Protein AF-A0A1I1C8H0-F1 (afdb_monomer)

Radius of gyration: 26.28 Å; Cα contacts (8 Å, |Δi|>4): 288; chains: 1; bounding box: 54×58×83 Å

Foldseek 3Di:
DDDDDDDDDDDDDDDDDDDDDDDDDDDDDDDDDDDDDDPPPPPPPVDPCDPVNVVVVVPPPQPFQDPDPVLPDPADLLDQVSLVVSLVQQQQWGFCVLQQHFRQVNCVQADPLAPCPPPHHRDPDHQPHGIWGKDWPDKAWPDADPVRFKTKIKTWIFTASDPPGDTDDIAIKIWMWGQDPVRGIHTNDIGSDDDPPD

Solvent-accessible surface area (backbone atoms only — not comparable to full-atom values): 12417 Å² total; per-residue (Å²): 135,89,82,92,80,90,84,80,89,83,89,82,89,84,87,82,89,85,89,80,88,84,89,82,82,90,78,90,78,90,77,91,75,91,74,90,74,81,84,74,77,75,72,78,71,81,67,76,79,44,70,68,56,51,50,61,68,58,52,72,78,75,53,57,34,54,73,54,81,92,69,69,68,89,65,53,39,74,38,56,68,50,38,54,53,52,34,52,40,38,66,62,40,36,32,36,84,28,60,84,34,49,33,39,43,32,50,90,39,42,25,87,85,11,84,45,46,94,70,27,44,76,37,86,73,51,39,94,56,64,32,32,44,56,46,80,76,46,77,44,83,76,44,66,44,95,85,70,45,35,41,30,30,42,39,32,31,25,41,11,63,41,98,86,46,72,69,41,76,78,44,61,36,33,41,32,31,36,54,42,96,91,53,35,38,20,35,52,47,74,37,79,62,90,57,98,87,116

Organism: NCBI:txid490629

Structure (mmCIF, N/CA/C/O backbone):
data_AF-A0A1I1C8H0-F1
#
_entry.id   AF-A0A1I1C8H0-F1
#
loop_
_atom_site.group_PDB
_atom_site.id
_atom_site.type_symbol
_atom_site.label_atom_id
_atom_site.label_alt_id
_atom_site.label_comp_id
_atom_site.label_asym_id
_atom_site.label_entity_id
_atom_site.label_seq_id
_atom_site.pdbx_PDB_ins_code
_atom_site.Cartn_x
_atom_site.Cartn_y
_atom_site.Cartn_z
_atom_site.occupancy
_atom_site.B_iso_or_equiv
_atom_site.auth_seq_id
_atom_site.auth_comp_id
_atom_site.auth_asym_id
_atom_site.auth_atom_id
_atom_site.pdbx_PDB_model_num
ATOM 1 N N . MET A 1 1 ? -29.516 29.026 20.470 1.00 45.06 1 MET A N 1
ATOM 2 C CA . MET A 1 1 ? -30.352 29.394 19.301 1.00 45.06 1 MET A CA 1
ATOM 3 C C . MET A 1 1 ? -29.421 29.748 18.153 1.00 45.06 1 MET A C 1
ATOM 5 O O . MET A 1 1 ? -28.354 30.263 18.456 1.00 45.06 1 MET A O 1
ATOM 9 N N . TRP A 1 2 ? -29.868 29.536 16.907 1.00 37.88 2 TRP A N 1
ATOM 10 C CA . TRP A 1 2 ? -29.146 29.675 15.622 1.00 37.88 2 TRP A CA 1
ATOM 11 C C . TRP A 1 2 ? -28.256 28.460 15.297 1.00 37.88 2 TRP A C 1
ATOM 13 O O . TRP A 1 2 ? -27.344 28.156 16.045 1.00 37.88 2 TRP A O 1
ATOM 23 N N . GLY A 1 3 ? -28.450 27.684 14.232 1.00 36.91 3 GLY A N 1
ATOM 24 C CA . GLY A 1 3 ? -29.444 27.691 13.161 1.00 36.91 3 GLY A CA 1
ATOM 25 C C . GLY A 1 3 ? -29.069 26.577 12.176 1.00 36.91 3 GLY A C 1
ATOM 26 O O . GLY A 1 3 ? -27.965 26.574 11.642 1.00 36.91 3 GLY A O 1
ATOM 27 N N . ALA A 1 4 ? -29.964 25.609 11.980 1.00 43.75 4 ALA A N 1
ATOM 28 C CA . ALA A 1 4 ? -29.805 24.536 11.007 1.00 43.75 4 ALA A CA 1
ATOM 29 C C . ALA A 1 4 ? -30.011 25.058 9.579 1.00 43.75 4 ALA A C 1
ATOM 31 O O . ALA A 1 4 ? -30.955 25.810 9.335 1.00 43.75 4 ALA A O 1
ATOM 32 N N . ARG A 1 5 ? -29.195 24.583 8.632 1.00 43.91 5 ARG A N 1
ATOM 33 C CA . ARG A 1 5 ? -29.535 24.531 7.203 1.00 43.91 5 ARG A CA 1
ATOM 34 C C . ARG A 1 5 ? -28.902 23.292 6.551 1.00 43.91 5 ARG A C 1
ATOM 36 O O . ARG A 1 5 ? -27.686 23.272 6.389 1.00 43.91 5 ARG A O 1
ATOM 43 N N . PRO A 1 6 ? -29.694 22.280 6.162 1.00 43.72 6 PRO A N 1
ATOM 44 C CA . PRO A 1 6 ? -29.285 21.269 5.195 1.00 43.72 6 PRO A CA 1
ATOM 45 C C . PRO A 1 6 ? -29.542 21.795 3.773 1.00 43.72 6 PRO A C 1
ATOM 47 O O . PRO A 1 6 ? -30.578 22.411 3.517 1.00 43.72 6 PRO A O 1
ATOM 50 N N . ILE A 1 7 ? -28.613 21.560 2.846 1.00 43.16 7 ILE A N 1
ATOM 51 C CA . ILE A 1 7 ? -28.824 21.802 1.412 1.00 43.16 7 ILE A CA 1
ATOM 52 C C . ILE A 1 7 ? -28.701 20.465 0.694 1.00 43.16 7 ILE A C 1
ATOM 54 O O . ILE A 1 7 ? -27.759 19.707 0.911 1.00 43.16 7 ILE A O 1
ATOM 58 N N . GLY A 1 8 ? -29.738 20.185 -0.090 1.00 34.50 8 GLY A N 1
ATOM 59 C CA . GLY A 1 8 ? -29.997 18.929 -0.767 1.00 34.50 8 GLY A CA 1
ATOM 60 C C . GLY A 1 8 ? -29.102 18.651 -1.973 1.00 34.50 8 GLY A C 1
ATOM 61 O O . GLY A 1 8 ? -28.622 19.555 -2.647 1.00 34.50 8 GLY A O 1
ATOM 62 N N . THR A 1 9 ? -28.944 17.351 -2.201 1.00 42.50 9 THR A N 1
ATOM 63 C CA . THR A 1 9 ? -29.116 16.614 -3.462 1.00 42.50 9 THR A CA 1
ATOM 64 C C . THR A 1 9 ? -28.645 17.244 -4.778 1.00 42.50 9 THR A C 1
ATOM 66 O O . THR A 1 9 ? -29.252 18.188 -5.273 1.00 42.50 9 THR A O 1
ATOM 69 N N . ALA A 1 10 ? -27.736 16.548 -5.469 1.00 38.09 10 ALA A N 1
ATOM 70 C CA . ALA A 1 10 ? -27.837 16.352 -6.917 1.00 38.09 10 ALA A CA 1
ATOM 71 C C . ALA A 1 10 ? -27.141 15.046 -7.337 1.00 38.09 10 ALA A C 1
ATOM 73 O O . ALA A 1 10 ? -25.927 14.893 -7.228 1.00 38.09 10 ALA A O 1
ATOM 74 N N . VAL A 1 11 ? -27.953 14.099 -7.806 1.00 43.84 11 VAL A N 1
ATOM 75 C CA . VAL A 1 11 ? -27.556 12.908 -8.562 1.00 43.84 11 VAL A CA 1
ATOM 76 C C . VAL A 1 11 ? -27.263 13.338 -9.999 1.00 43.84 11 VAL A C 1
ATOM 78 O O . VAL A 1 11 ? -28.060 14.067 -10.584 1.00 43.84 11 VAL A O 1
ATOM 81 N N . ALA A 1 12 ? -26.180 12.838 -10.593 1.00 40.94 12 ALA A N 1
ATOM 82 C CA . ALA A 1 12 ? -26.001 12.841 -12.043 1.00 40.94 12 ALA A CA 1
ATOM 83 C C . ALA A 1 12 ? -25.352 11.523 -12.495 1.00 40.94 12 ALA A C 1
ATOM 85 O O . ALA A 1 12 ? -24.141 11.330 -12.416 1.00 40.94 12 ALA A O 1
ATOM 86 N N . LEU A 1 13 ? -26.213 10.608 -12.944 1.00 44.59 13 LEU A N 1
ATOM 87 C CA . LEU A 1 13 ? -25.898 9.468 -13.800 1.00 44.59 13 LEU A CA 1
ATOM 88 C C . LEU A 1 13 ? -25.591 9.988 -15.206 1.00 44.59 13 LEU A C 1
ATOM 90 O O . LEU A 1 13 ? -26.468 10.604 -15.804 1.00 44.59 13 LEU A O 1
ATOM 94 N N . LEU A 1 14 ? -24.421 9.679 -15.766 1.00 41.62 14 LEU A N 1
ATOM 95 C CA . LEU A 1 14 ? -24.216 9.718 -17.216 1.00 41.62 14 LEU A CA 1
ATOM 96 C C . LEU A 1 14 ? -23.321 8.558 -17.660 1.00 41.62 14 LEU A C 1
ATOM 98 O O . LEU A 1 14 ? -22.119 8.520 -17.414 1.00 41.62 14 LEU A O 1
ATOM 102 N N . SER A 1 15 ? -23.963 7.609 -18.331 1.00 46.47 15 SER A N 1
ATOM 103 C CA . SER A 1 15 ? -23.389 6.503 -19.087 1.00 46.47 15 SER A CA 1
ATOM 104 C C . SER A 1 15 ? -23.583 6.772 -20.577 1.00 46.47 15 SER A C 1
ATOM 106 O O . SER A 1 15 ? -24.726 6.880 -21.007 1.00 46.47 15 SER A O 1
ATOM 108 N N . VAL A 1 16 ? -22.495 6.836 -21.351 1.00 41.56 16 VAL A N 1
ATOM 109 C CA . VAL A 1 16 ? -22.433 6.766 -22.829 1.00 41.56 16 VAL A CA 1
ATOM 110 C C . VAL A 1 16 ? -20.998 6.280 -23.129 1.00 41.56 16 VAL A C 1
ATOM 112 O O . VAL A 1 16 ? -20.059 6.871 -22.614 1.00 41.56 16 VAL A O 1
ATOM 115 N N . GLY A 1 17 ? -20.692 5.153 -23.777 1.00 32.75 17 GLY A N 1
ATOM 116 C CA . GLY A 1 17 ? -21.281 4.560 -24.975 1.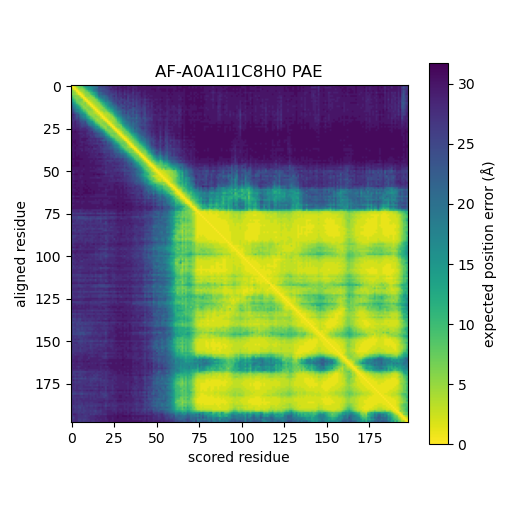00 32.75 17 GLY A CA 1
ATOM 117 C C . GLY A 1 17 ? -20.440 4.980 -26.190 1.00 32.75 17 GLY A C 1
ATOM 118 O O . GLY A 1 17 ? -20.543 6.121 -26.615 1.00 32.75 17 GLY A O 1
ATOM 119 N N . GLY A 1 18 ? -19.600 4.100 -26.750 1.00 31.83 18 GLY A N 1
ATOM 120 C CA . GLY A 1 18 ? -18.879 4.428 -27.989 1.00 31.83 18 GLY A CA 1
ATOM 121 C C . GLY A 1 18 ? -17.716 3.505 -28.341 1.00 31.83 18 GLY A C 1
ATOM 122 O O . GLY A 1 18 ? -16.564 3.825 -28.079 1.00 31.83 18 GLY A O 1
ATOM 123 N N . VAL A 1 19 ? -18.029 2.370 -28.968 1.00 44.09 19 VAL A N 1
ATOM 124 C CA . VAL A 1 19 ? -17.085 1.578 -29.769 1.00 44.09 19 VAL A CA 1
ATOM 125 C C . VAL A 1 19 ? -16.990 2.233 -31.146 1.00 44.09 19 VAL A C 1
ATOM 127 O O . VAL A 1 19 ? -18.021 2.454 -31.776 1.00 44.09 19 VAL A O 1
ATOM 130 N N . VAL A 1 20 ? -15.776 2.494 -31.633 1.00 41.66 20 VAL A N 1
ATOM 131 C CA . VAL A 1 20 ? -15.529 2.812 -33.046 1.00 41.66 20 VAL A CA 1
ATOM 132 C C . VAL A 1 20 ? -14.464 1.855 -33.569 1.00 41.66 20 VAL A C 1
ATOM 134 O O . VAL A 1 20 ? -13.298 1.926 -33.191 1.00 41.66 20 VAL A O 1
ATOM 137 N N . TRP A 1 21 ? -14.904 0.937 -34.426 1.00 38.78 21 TRP A N 1
ATOM 138 C CA . TRP A 1 21 ? -14.067 0.233 -35.390 1.00 38.78 21 TRP A CA 1
ATOM 139 C C . TRP A 1 21 ? -13.939 1.120 -36.628 1.00 38.78 21 TRP A C 1
ATOM 141 O O . TRP A 1 21 ? -14.957 1.596 -37.129 1.00 38.78 21 TRP A O 1
ATOM 151 N N . LEU A 1 22 ? -12.724 1.296 -37.149 1.00 40.56 22 LEU A N 1
ATOM 152 C CA . LEU A 1 22 ? -12.524 1.821 -38.497 1.00 40.56 22 LEU A CA 1
ATOM 153 C C . LEU A 1 22 ? -11.552 0.917 -39.263 1.00 40.56 22 LEU A C 1
ATOM 155 O O . LEU A 1 22 ? -10.361 0.856 -38.966 1.00 40.56 22 LEU A O 1
ATOM 159 N N . LEU A 1 23 ? -12.118 0.202 -40.234 1.00 45.53 23 LEU A N 1
ATOM 160 C CA . LEU A 1 23 ? -11.444 -0.379 -41.389 1.00 45.53 23 LEU A CA 1
ATOM 161 C C . LEU A 1 23 ? -11.530 0.637 -42.536 1.00 45.53 23 LEU A C 1
ATOM 163 O O . LEU A 1 23 ? -12.614 1.142 -42.818 1.00 45.53 23 LEU A O 1
ATOM 167 N N . ALA A 1 24 ? -10.413 0.873 -43.217 1.00 39.28 24 ALA A N 1
ATOM 168 C CA . ALA A 1 24 ? -10.335 1.475 -44.549 1.00 39.28 24 ALA A CA 1
ATOM 169 C C . ALA A 1 24 ? -9.072 0.876 -45.201 1.00 39.28 24 ALA A C 1
ATOM 171 O O . ALA A 1 24 ? -7.979 1.048 -44.672 1.00 39.28 24 ALA A O 1
ATOM 172 N N . SER A 1 25 ? -9.205 -0.163 -46.029 1.00 38.31 25 SER A N 1
ATOM 173 C CA . SER A 1 25 ? -9.532 -0.185 -47.468 1.00 38.31 25 SER A CA 1
ATOM 174 C C . SER A 1 25 ? -8.298 0.016 -48.354 1.00 38.31 25 SER A C 1
ATOM 176 O O . SER A 1 25 ? -7.671 1.068 -48.340 1.00 38.31 25 SER A O 1
ATOM 178 N N . ASN A 1 26 ? -7.994 -1.056 -49.095 1.00 41.72 26 ASN A N 1
ATOM 179 C CA . ASN A 1 26 ? -7.004 -1.168 -50.160 1.00 41.72 26 ASN A CA 1
ATOM 180 C C . ASN A 1 26 ? -7.144 -0.048 -51.196 1.00 41.72 26 ASN A C 1
ATOM 182 O O . ASN A 1 26 ? -8.243 0.174 -51.703 1.00 41.72 26 ASN A O 1
ATOM 186 N N . GLU A 1 27 ? -6.010 0.509 -51.612 1.00 42.84 27 GLU A N 1
ATOM 187 C CA . GLU A 1 27 ? -5.846 1.058 -52.954 1.00 42.84 27 GLU A CA 1
ATOM 188 C C . GLU A 1 27 ? -4.750 0.271 -53.674 1.00 42.84 27 GLU A C 1
ATOM 190 O O . GLU A 1 27 ? -3.610 0.167 -53.215 1.00 42.84 27 GLU A O 1
ATOM 195 N N . ASP A 1 28 ? -5.166 -0.329 -54.788 1.00 37.16 28 ASP A N 1
ATOM 196 C CA . ASP A 1 28 ? -4.330 -0.931 -55.813 1.00 37.16 28 ASP A CA 1
ATOM 197 C C . ASP A 1 28 ? -3.373 0.112 -56.394 1.00 37.16 28 ASP A C 1
ATOM 199 O O . ASP A 1 28 ? -3.763 1.221 -56.760 1.00 37.16 28 ASP A O 1
ATOM 2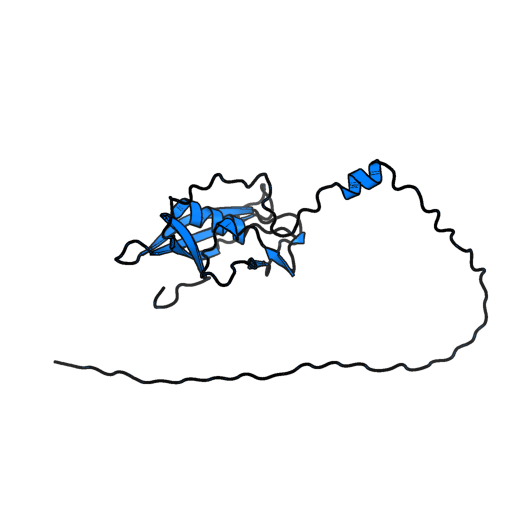03 N N . SER A 1 29 ? -2.115 -0.273 -56.576 1.00 36.41 29 SER A N 1
ATOM 204 C CA . SER A 1 29 ? -1.238 0.359 -57.557 1.00 36.41 29 SER A CA 1
ATOM 205 C C . SER A 1 29 ? -0.364 -0.720 -58.174 1.00 36.41 29 SER A C 1
ATOM 207 O O . SER A 1 29 ? 0.543 -1.267 -57.549 1.00 36.41 29 SER A O 1
ATOM 209 N N . ASN A 1 30 ? -0.727 -1.055 -59.410 1.00 39.78 30 ASN A N 1
ATOM 210 C CA . ASN A 1 30 ? 0.016 -1.911 -60.313 1.00 39.78 30 ASN A CA 1
ATOM 211 C C . ASN A 1 30 ? 1.375 -1.281 -60.619 1.00 39.78 30 ASN A C 1
ATOM 213 O O . ASN A 1 30 ? 1.419 -0.186 -61.171 1.00 39.78 30 ASN A O 1
ATOM 217 N N . ASP A 1 31 ? 2.453 -2.025 -60.388 1.00 34.56 31 ASP A N 1
ATOM 218 C CA . ASP A 1 31 ? 3.592 -1.976 -61.300 1.00 34.56 31 ASP A CA 1
ATOM 219 C C . ASP A 1 31 ? 4.249 -3.358 -61.376 1.00 34.56 31 ASP A C 1
ATOM 221 O O . ASP A 1 31 ? 5.043 -3.784 -60.534 1.00 34.56 31 AS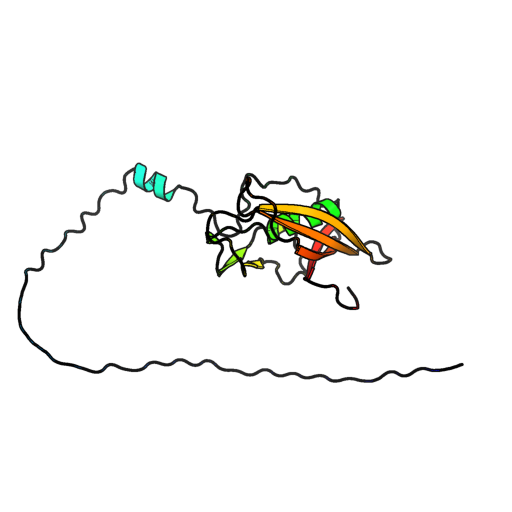P A O 1
ATOM 225 N N . ALA A 1 32 ? 3.825 -4.114 -62.387 1.00 37.44 32 ALA A N 1
ATOM 226 C CA . ALA A 1 32 ? 4.352 -5.424 -62.715 1.00 37.44 32 ALA A CA 1
ATOM 227 C C . ALA A 1 32 ? 5.654 -5.257 -63.508 1.00 37.44 32 ALA A C 1
ATOM 229 O O . ALA A 1 32 ? 5.661 -5.341 -64.733 1.00 37.44 32 ALA A O 1
ATOM 230 N N . THR A 1 33 ? 6.773 -5.073 -62.807 1.00 39.25 33 THR A N 1
ATOM 231 C CA . THR A 1 33 ? 8.093 -5.347 -63.385 1.00 39.25 33 THR A CA 1
ATOM 232 C C . THR A 1 33 ? 8.601 -6.668 -62.832 1.00 39.25 33 THR A C 1
ATOM 234 O O . THR A 1 33 ? 9.031 -6.784 -61.686 1.00 39.25 33 THR A O 1
ATOM 237 N N . SER A 1 34 ? 8.507 -7.692 -63.677 1.00 40.03 34 SER A N 1
ATOM 238 C CA . SER A 1 34 ? 9.069 -9.015 -63.437 1.00 40.03 34 SER A CA 1
ATOM 239 C C . SER A 1 34 ? 10.580 -8.911 -63.266 1.00 40.03 34 SER A C 1
ATOM 241 O O . SER A 1 34 ? 11.313 -8.568 -64.190 1.00 40.03 34 SER A O 1
ATOM 243 N N . SER A 1 35 ? 11.059 -9.238 -62.077 1.00 32.56 35 SER A N 1
ATOM 244 C CA . SER A 1 35 ? 12.452 -9.575 -61.820 1.00 32.56 35 SER A CA 1
ATOM 245 C C . SER A 1 35 ? 12.433 -10.659 -60.759 1.00 32.56 35 SER A C 1
ATOM 247 O O . SER A 1 35 ? 12.169 -10.398 -59.591 1.00 32.56 35 SER A O 1
ATOM 249 N N . SER A 1 36 ? 12.624 -11.903 -61.194 1.00 42.12 36 SER A N 1
ATOM 250 C CA . SER A 1 36 ? 12.874 -13.018 -60.286 1.00 42.12 36 SER A CA 1
ATOM 251 C C . SER A 1 36 ? 14.277 -12.867 -59.704 1.00 42.12 36 SER A C 1
ATOM 253 O O . SER A 1 36 ? 15.242 -12.845 -60.468 1.00 42.12 36 SER A O 1
ATOM 255 N N . PRO A 1 37 ? 14.417 -12.868 -58.374 1.00 37.16 37 PRO A N 1
ATOM 256 C CA . PRO A 1 37 ? 15.524 -13.571 -57.764 1.00 37.16 37 PRO A CA 1
ATOM 257 C C . PRO A 1 37 ? 14.980 -14.785 -57.013 1.00 37.16 37 PRO A C 1
ATOM 259 O O . PRO A 1 37 ? 14.090 -14.692 -56.171 1.00 37.16 37 PRO A O 1
ATOM 262 N N . SER A 1 38 ? 15.531 -15.932 -57.393 1.00 32.31 38 SER A N 1
ATOM 263 C CA . SER A 1 38 ? 15.518 -17.221 -56.717 1.00 32.31 38 SER A CA 1
ATOM 264 C C . SER A 1 38 ? 15.032 -17.175 -55.269 1.00 32.31 38 SER A C 1
ATOM 266 O O . SER A 1 38 ? 15.705 -16.638 -54.389 1.00 32.31 38 SER A O 1
ATOM 268 N N . SER A 1 39 ? 13.896 -17.824 -55.005 1.00 35.22 39 SER A N 1
ATOM 269 C CA . SER A 1 39 ? 13.552 -18.275 -53.662 1.00 35.22 39 SER A CA 1
ATOM 270 C C . SER A 1 39 ? 14.594 -19.300 -53.222 1.00 35.22 39 SER A C 1
ATOM 272 O O . SER A 1 39 ? 14.434 -20.505 -53.405 1.00 35.22 39 SER A O 1
ATOM 274 N N . SER A 1 40 ? 15.686 -18.820 -52.636 1.00 36.12 40 SER A N 1
ATOM 275 C CA . SER A 1 40 ? 16.452 -19.613 -51.690 1.00 36.12 40 SER A CA 1
ATOM 276 C C . SER A 1 40 ? 15.496 -19.911 -50.546 1.00 36.12 40 SER A C 1
ATOM 278 O O . SER A 1 40 ? 15.256 -19.062 -49.692 1.00 36.12 40 SER A O 1
ATOM 280 N N . ALA A 1 41 ? 14.886 -21.094 -50.578 1.00 39.44 41 ALA A N 1
ATOM 281 C CA . ALA A 1 41 ? 14.206 -21.653 -49.431 1.00 39.44 41 ALA A CA 1
ATOM 282 C C . ALA A 1 41 ? 15.232 -21.698 -48.296 1.00 39.44 41 ALA A C 1
ATOM 284 O O . ALA A 1 41 ? 16.090 -22.581 -48.253 1.00 39.44 41 ALA A O 1
ATOM 285 N N . THR A 1 42 ? 15.192 -20.714 -47.400 1.00 37.50 42 THR A N 1
ATOM 286 C CA . THR A 1 42 ? 15.881 -20.798 -46.122 1.00 37.50 42 THR A CA 1
ATOM 287 C C . THR A 1 42 ? 15.201 -21.939 -45.390 1.00 37.50 42 THR A C 1
ATOM 289 O O . THR A 1 42 ? 14.137 -21.784 -44.797 1.00 37.50 42 THR A O 1
ATOM 292 N N . GLN A 1 43 ? 15.794 -23.125 -45.514 1.00 37.84 43 GLN A N 1
ATOM 293 C CA . GLN A 1 43 ? 15.562 -24.246 -44.628 1.00 37.84 43 GLN A CA 1
ATOM 294 C C . GLN A 1 43 ? 15.557 -23.679 -43.209 1.00 37.84 43 GLN A C 1
ATOM 296 O O . GLN A 1 43 ? 16.596 -23.283 -42.678 1.00 37.84 43 GLN A O 1
ATOM 301 N N . SER A 1 44 ? 14.377 -23.630 -42.590 1.00 40.56 44 SER A N 1
ATOM 302 C CA . SER A 1 44 ? 14.274 -23.655 -41.141 1.00 40.56 44 SER A CA 1
ATOM 303 C C . SER A 1 44 ? 14.880 -24.978 -40.700 1.00 40.56 44 SER A C 1
ATOM 305 O O . SER A 1 44 ? 14.189 -25.969 -40.483 1.00 40.56 44 SER A O 1
ATOM 307 N N . THR A 1 45 ? 16.205 -25.014 -40.596 1.00 45.59 45 THR A N 1
ATOM 308 C CA . THR A 1 45 ? 16.893 -25.960 -39.736 1.00 45.59 45 THR A CA 1
ATOM 309 C C . THR A 1 45 ? 16.324 -25.698 -38.354 1.00 45.59 45 THR A C 1
ATOM 311 O O . THR A 1 45 ? 16.663 -24.702 -37.712 1.00 45.59 45 THR A O 1
ATOM 314 N N . ILE A 1 46 ? 15.394 -26.552 -37.928 1.00 52.78 46 ILE A N 1
ATOM 315 C CA . ILE A 1 46 ? 14.955 -26.656 -36.542 1.00 52.78 46 ILE A CA 1
ATOM 316 C C . ILE A 1 46 ? 16.210 -27.062 -35.775 1.00 52.78 46 ILE A C 1
ATOM 318 O O . ILE A 1 46 ? 16.538 -28.238 -35.634 1.00 52.78 46 ILE A O 1
ATOM 322 N N . ARG A 1 47 ? 16.999 -26.062 -35.379 1.00 57.22 47 ARG A N 1
ATOM 323 C CA . ARG A 1 47 ? 18.175 -26.255 -34.549 1.00 57.22 47 ARG A CA 1
ATOM 324 C C . ARG A 1 47 ? 17.635 -26.753 -33.211 1.00 57.22 47 ARG A C 1
ATOM 326 O O . ARG A 1 47 ? 16.766 -26.081 -32.648 1.00 57.22 47 ARG A O 1
ATOM 333 N N . PRO A 1 48 ? 18.089 -27.908 -32.699 1.00 56.50 48 PRO A N 1
ATOM 334 C CA . PRO A 1 48 ? 17.711 -28.337 -31.365 1.00 56.50 48 PRO A CA 1
ATOM 335 C C . PRO A 1 48 ? 18.020 -27.186 -30.410 1.00 56.50 48 PRO A C 1
ATOM 337 O O . PRO A 1 48 ? 19.146 -26.683 -30.402 1.00 56.50 48 PRO A O 1
ATOM 340 N N . ILE A 1 49 ? 17.014 -26.726 -29.664 1.00 63.03 49 ILE A N 1
ATOM 341 C CA . ILE A 1 49 ? 17.193 -25.722 -28.614 1.00 63.03 49 ILE A CA 1
ATOM 342 C C . ILE A 1 49 ? 18.161 -26.354 -27.612 1.00 63.03 49 ILE A C 1
ATOM 344 O O . ILE A 1 49 ? 17.772 -27.220 -26.824 1.00 63.03 49 ILE A O 1
ATOM 348 N N . GLY A 1 50 ? 19.441 -26.000 -27.735 1.00 63.25 50 GLY A N 1
ATOM 349 C CA . GLY A 1 50 ? 20.503 -26.541 -26.901 1.00 63.25 50 GLY A CA 1
ATOM 350 C C . GLY A 1 50 ? 20.272 -26.182 -25.432 1.00 63.25 50 GLY A C 1
ATOM 351 O O . GLY A 1 50 ? 19.504 -25.257 -25.150 1.00 63.25 50 GLY A O 1
ATOM 352 N N . PRO A 1 51 ? 20.944 -26.867 -24.492 1.00 66.12 51 PRO A N 1
ATOM 353 C CA . PRO A 1 51 ? 20.819 -26.596 -23.059 1.00 66.12 51 PRO A CA 1
ATOM 354 C C . PRO A 1 51 ? 20.955 -25.101 -22.747 1.00 66.12 51 PRO A C 1
ATOM 356 O O . PRO A 1 51 ? 20.084 -24.534 -22.111 1.00 66.12 51 PRO A O 1
ATOM 359 N N . GLN A 1 52 ? 21.919 -24.427 -23.379 1.00 57.19 52 GLN A N 1
ATOM 360 C CA . GLN A 1 52 ? 22.158 -22.985 -23.247 1.00 57.19 52 GLN A CA 1
ATOM 361 C C . GLN A 1 52 ? 20.964 -22.099 -23.657 1.00 57.19 52 GLN A C 1
ATOM 363 O O . GLN A 1 52 ? 20.737 -21.056 -23.054 1.00 57.19 52 GLN A O 1
ATOM 368 N N . ALA A 1 53 ? 20.176 -22.498 -24.661 1.00 58.72 53 ALA A N 1
ATOM 369 C CA . ALA A 1 53 ? 18.972 -21.768 -25.066 1.00 58.72 53 ALA A CA 1
ATOM 370 C C . ALA A 1 53 ? 17.772 -22.082 -24.153 1.00 58.72 53 ALA A C 1
ATOM 372 O O . ALA A 1 53 ? 16.909 -21.227 -23.957 1.00 58.72 53 ALA A O 1
ATOM 373 N N . ARG A 1 54 ? 17.740 -23.276 -23.544 1.00 58.69 54 ARG A N 1
ATOM 374 C CA . ARG A 1 54 ? 16.794 -23.595 -22.462 1.00 58.69 54 ARG A CA 1
ATOM 375 C C . ARG A 1 54 ? 17.148 -22.858 -21.175 1.00 58.69 54 ARG A C 1
ATOM 377 O O . ARG A 1 54 ? 16.238 -22.390 -20.504 1.00 58.69 54 ARG A O 1
ATOM 384 N N . ASP A 1 55 ? 18.429 -22.688 -20.875 1.00 53.94 55 ASP A N 1
ATOM 385 C CA . ASP A 1 55 ? 18.916 -21.928 -19.723 1.00 53.94 55 ASP A CA 1
ATOM 386 C C . ASP A 1 55 ? 18.632 -20.430 -19.901 1.00 53.94 55 ASP A C 1
ATOM 388 O O . ASP A 1 55 ? 18.144 -19.784 -18.979 1.00 53.94 55 ASP A O 1
ATOM 392 N N . ALA A 1 56 ? 18.810 -19.894 -21.115 1.00 56.19 56 ALA A N 1
ATOM 393 C CA . ALA A 1 56 ? 18.433 -18.519 -21.453 1.00 56.19 56 ALA A CA 1
ATOM 394 C C . ALA A 1 56 ? 16.914 -18.272 -21.378 1.00 56.19 56 ALA A C 1
ATOM 396 O O . ALA A 1 56 ? 16.490 -17.204 -20.951 1.00 56.19 56 ALA A O 1
ATOM 397 N N . ALA A 1 57 ? 16.087 -19.260 -21.739 1.00 52.91 57 ALA A N 1
ATOM 398 C CA . ALA A 1 57 ? 14.632 -19.200 -21.554 1.00 52.91 57 ALA A CA 1
ATOM 399 C C . ALA A 1 57 ? 14.195 -19.440 -20.093 1.00 52.91 57 ALA A C 1
ATOM 401 O O . ALA A 1 57 ? 13.088 -19.064 -19.709 1.00 52.91 57 ALA A O 1
ATOM 402 N N . SER A 1 58 ? 15.064 -20.059 -19.286 1.00 46.78 58 SER A N 1
ATOM 403 C CA . SER A 1 58 ? 14.873 -20.309 -17.851 1.00 46.78 58 SER A CA 1
ATOM 404 C C . SER A 1 58 ? 15.418 -19.181 -16.976 1.00 46.78 58 SER A C 1
ATOM 406 O O . SER A 1 58 ? 15.211 -19.206 -15.759 1.00 46.78 58 SER A O 1
ATOM 408 N N . ALA A 1 59 ? 16.081 -18.179 -17.570 1.00 48.44 59 ALA A N 1
ATOM 409 C CA . ALA A 1 59 ? 16.300 -16.894 -16.928 1.00 48.44 59 ALA A CA 1
ATOM 410 C C . ALA A 1 59 ? 14.914 -16.365 -16.564 1.00 48.44 59 ALA A C 1
ATOM 412 O O . ALA A 1 59 ? 14.135 -15.987 -17.435 1.00 48.44 59 ALA A O 1
ATOM 413 N N . ARG A 1 60 ? 14.566 -16.493 -15.279 1.00 48.19 60 ARG A N 1
ATOM 414 C CA . ARG A 1 60 ? 13.221 -16.282 -14.746 1.00 48.19 60 ARG A CA 1
ATOM 415 C C . ARG A 1 60 ? 12.657 -15.001 -15.345 1.00 48.19 60 ARG A C 1
ATOM 417 O O . ARG A 1 60 ? 13.108 -13.918 -14.984 1.00 48.19 60 ARG A O 1
ATOM 424 N N . HIS A 1 61 ? 11.687 -15.120 -16.252 1.00 42.69 61 HIS A N 1
ATOM 425 C CA . HIS A 1 61 ? 10.890 -13.972 -16.653 1.00 42.69 61 HIS A CA 1
ATOM 426 C C . HIS A 1 61 ? 10.220 -13.472 -15.381 1.00 42.69 61 HIS A C 1
ATOM 428 O O . HIS A 1 61 ? 9.267 -14.075 -14.889 1.00 42.69 61 HIS A O 1
ATOM 434 N N . GLN A 1 62 ? 10.793 -12.426 -14.796 1.00 53.75 62 GLN A N 1
ATOM 435 C CA . GLN A 1 62 ? 10.268 -11.804 -13.602 1.00 53.75 62 GLN A CA 1
ATOM 436 C C . GLN A 1 62 ? 8.920 -11.239 -14.025 1.00 53.75 62 GLN A C 1
ATOM 438 O O . GLN A 1 62 ? 8.850 -10.327 -14.855 1.00 53.75 62 GLN A O 1
ATOM 443 N N . LEU A 1 63 ? 7.838 -11.875 -13.563 1.00 54.12 63 LEU A N 1
ATOM 444 C CA . LEU A 1 63 ? 6.523 -11.376 -13.892 1.00 54.12 63 LEU A CA 1
ATOM 445 C C . LEU A 1 63 ? 6.435 -9.943 -13.354 1.00 54.12 63 LEU A C 1
ATOM 447 O O . LEU A 1 63 ? 6.933 -9.638 -12.261 1.00 54.12 63 LEU A O 1
ATOM 451 N N . PRO A 1 64 ? 5.800 -9.050 -14.110 1.00 51.59 64 PRO A N 1
ATOM 452 C CA . PRO A 1 64 ? 5.505 -7.722 -13.621 1.00 51.59 64 PRO A CA 1
ATOM 453 C C . PRO A 1 64 ? 4.762 -7.856 -12.299 1.00 51.59 64 PRO A C 1
ATOM 455 O O . PRO A 1 64 ? 3.784 -8.600 -12.194 1.00 51.59 64 PRO A O 1
ATOM 458 N N . GLY A 1 65 ? 5.262 -7.202 -11.261 1.00 54.09 65 GLY A N 1
ATOM 459 C CA . GLY A 1 65 ? 4.630 -7.325 -9.957 1.00 54.09 65 GLY A CA 1
ATOM 460 C C . GLY A 1 65 ? 4.864 -8.650 -9.203 1.00 54.09 65 GLY A C 1
ATOM 461 O O . GLY A 1 65 ? 4.156 -8.889 -8.227 1.00 54.09 65 GLY A O 1
ATOM 462 N N . THR A 1 66 ? 5.814 -9.512 -9.593 1.00 52.81 66 THR A N 1
ATOM 463 C CA . THR A 1 66 ? 6.288 -10.569 -8.671 1.00 52.81 66 THR A CA 1
ATOM 464 C C . THR A 1 66 ? 7.175 -9.928 -7.603 1.00 52.81 6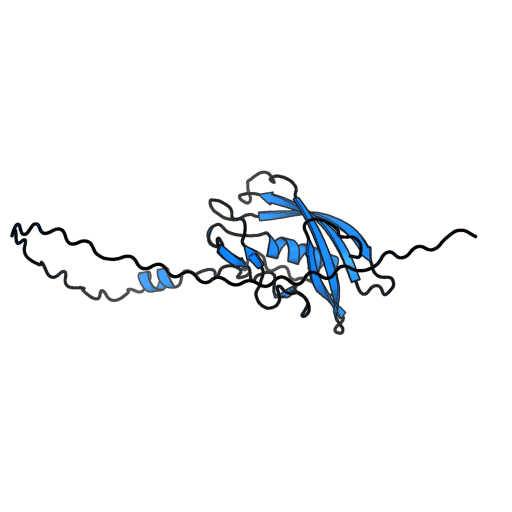6 THR A C 1
ATOM 466 O O . THR A 1 66 ? 7.991 -9.073 -7.961 1.00 52.81 66 THR A O 1
ATOM 469 N N . PRO A 1 67 ? 7.039 -10.292 -6.312 1.00 51.34 67 PRO A N 1
ATOM 470 C CA . PRO A 1 67 ? 7.984 -9.857 -5.294 1.00 51.34 67 PRO A CA 1
ATOM 471 C C . PRO A 1 67 ? 9.391 -10.225 -5.752 1.00 51.34 67 PRO A C 1
ATOM 473 O O . PRO A 1 67 ? 9.651 -11.373 -6.118 1.00 51.34 67 PRO A O 1
ATOM 476 N N . ASP A 1 68 ? 10.284 -9.243 -5.780 1.00 53.22 68 ASP A N 1
ATOM 477 C CA . ASP A 1 68 ? 11.697 -9.556 -5.887 1.00 53.22 68 ASP A CA 1
ATOM 478 C C . ASP A 1 68 ? 12.063 -10.329 -4.618 1.00 53.22 68 ASP A C 1
ATOM 480 O O . ASP A 1 68 ? 11.666 -9.919 -3.526 1.00 53.22 68 ASP A O 1
ATOM 484 N N . ALA A 1 69 ? 12.749 -11.466 -4.735 1.00 46.34 69 ALA A N 1
ATOM 485 C CA . ALA A 1 69 ? 13.037 -12.306 -3.567 1.00 46.34 69 ALA A CA 1
ATOM 486 C C . ALA A 1 69 ? 13.831 -11.527 -2.497 1.00 46.34 69 ALA A C 1
ATOM 488 O O . ALA A 1 69 ? 13.683 -11.788 -1.304 1.00 46.34 69 ALA A O 1
ATOM 489 N N . SER A 1 70 ? 14.592 -10.518 -2.934 1.00 44.56 70 SER A N 1
ATOM 490 C CA . SER A 1 70 ? 15.325 -9.539 -2.125 1.00 44.56 70 SER A CA 1
ATOM 491 C C . SER A 1 70 ? 14.443 -8.577 -1.315 1.00 44.56 70 SER A C 1
ATOM 493 O O . SER A 1 70 ? 14.902 -8.047 -0.310 1.00 44.56 70 SER A O 1
ATOM 495 N N . LEU A 1 71 ? 13.180 -8.365 -1.703 1.00 53.09 71 LEU A N 1
ATOM 496 C CA . LEU A 1 71 ? 12.217 -7.498 -1.010 1.00 53.09 71 LEU A CA 1
ATOM 497 C C . LEU A 1 71 ? 11.275 -8.269 -0.076 1.00 53.09 71 LEU A C 1
ATOM 499 O O . LEU A 1 71 ? 10.264 -7.714 0.361 1.00 53.09 71 LEU A O 1
ATOM 503 N N . SER A 1 72 ? 11.573 -9.538 0.220 1.00 52.25 72 SER A N 1
ATOM 504 C CA . SER A 1 72 ? 10.798 -10.345 1.167 1.00 52.25 72 SER A CA 1
ATOM 505 C C . SER A 1 72 ? 10.977 -9.796 2.587 1.00 52.25 72 SER A C 1
ATOM 507 O O . SER A 1 72 ? 11.761 -10.310 3.378 1.00 52.25 72 SER A O 1
ATOM 509 N N . LEU A 1 73 ? 10.269 -8.713 2.902 1.00 60.56 73 LEU A N 1
ATOM 510 C CA . LEU A 1 73 ? 10.060 -8.264 4.268 1.00 60.56 73 LEU A CA 1
ATOM 511 C C . LEU A 1 73 ? 9.161 -9.300 4.941 1.00 60.56 73 LEU A C 1
ATOM 513 O O . LEU A 1 73 ? 8.043 -9.548 4.484 1.00 60.56 73 LEU A O 1
ATOM 517 N N . ASP A 1 74 ? 9.652 -9.903 6.020 1.00 81.94 74 ASP A N 1
ATOM 518 C CA . ASP A 1 74 ? 8.827 -10.692 6.929 1.00 81.94 74 ASP A CA 1
ATOM 519 C C . ASP A 1 74 ? 7.911 -9.712 7.684 1.00 81.94 74 ASP A C 1
ATOM 521 O O . ASP A 1 74 ? 8.262 -9.145 8.720 1.00 81.94 74 ASP A O 1
ATOM 525 N N . VAL A 1 75 ? 6.792 -9.352 7.048 1.00 91.38 75 VAL A N 1
ATOM 526 C CA . VAL A 1 75 ? 5.884 -8.309 7.536 1.00 91.38 75 VAL A CA 1
ATOM 527 C C . VAL A 1 75 ? 4.973 -8.893 8.604 1.00 91.38 75 VAL A C 1
ATOM 529 O O . VAL A 1 75 ? 4.115 -9.729 8.319 1.00 91.38 75 VAL A O 1
ATOM 532 N N . ASP A 1 76 ? 5.078 -8.370 9.825 1.00 94.56 76 ASP A N 1
ATOM 533 C CA . ASP A 1 76 ? 4.093 -8.637 10.868 1.00 94.56 76 ASP A CA 1
ATOM 534 C C . ASP A 1 76 ? 2.776 -7.904 10.562 1.00 94.56 76 ASP A C 1
ATOM 536 O O . ASP A 1 76 ? 2.606 -6.713 10.835 1.00 94.56 76 ASP A O 1
ATOM 540 N N . PHE A 1 77 ? 1.799 -8.642 10.030 1.00 96.12 77 PHE A N 1
ATOM 541 C CA . PHE A 1 77 ? 0.464 -8.123 9.725 1.00 96.12 77 PHE A CA 1
ATOM 542 C C . PHE A 1 77 ? -0.336 -7.680 10.961 1.00 96.12 77 PHE A C 1
ATOM 544 O O . PHE A 1 77 ? -1.405 -7.088 10.815 1.00 96.12 77 PHE A O 1
ATOM 551 N N . ARG A 1 78 ? 0.130 -7.948 12.187 1.00 96.75 78 ARG A N 1
ATOM 552 C CA . ARG A 1 78 ? -0.475 -7.407 13.415 1.00 96.75 78 ARG A CA 1
ATOM 553 C C . ARG A 1 78 ? -0.059 -5.963 13.682 1.00 96.75 78 ARG A C 1
ATOM 555 O O . ARG A 1 78 ? -0.756 -5.276 14.429 1.00 96.75 78 ARG A O 1
ATOM 562 N N . GLN A 1 79 ? 1.014 -5.490 13.049 1.00 96.56 79 GLN A N 1
ATOM 563 C CA . GLN A 1 79 ? 1.543 -4.141 13.219 1.00 96.56 79 GLN A CA 1
ATOM 564 C C . GLN A 1 79 ? 1.125 -3.239 12.045 1.00 96.56 79 GLN A C 1
ATOM 566 O O . GLN A 1 79 ? 1.657 -3.374 10.942 1.00 96.56 79 GLN A O 1
ATOM 571 N N . PRO A 1 80 ? 0.211 -2.271 12.250 1.00 97.06 80 PRO A N 1
ATOM 572 C CA . PRO A 1 80 ? -0.324 -1.460 11.152 1.00 97.06 80 PRO A CA 1
ATOM 573 C C . PRO A 1 80 ? 0.759 -0.633 10.443 1.00 97.06 80 PRO A C 1
ATOM 575 O O . PRO A 1 80 ? 0.728 -0.484 9.225 1.00 97.06 80 PRO A O 1
ATOM 578 N N . GLN A 1 81 ? 1.761 -0.154 11.184 1.00 96.12 81 GLN A N 1
ATOM 579 C CA . GLN A 1 81 ? 2.886 0.600 10.627 1.00 96.12 81 GLN A CA 1
ATOM 580 C C . GLN A 1 81 ? 3.765 -0.260 9.707 1.00 96.12 81 GLN A C 1
ATOM 582 O O . GLN A 1 81 ? 4.205 0.223 8.664 1.00 96.12 81 GLN A O 1
ATOM 587 N N . ALA A 1 82 ? 4.004 -1.528 10.064 1.00 95.62 82 ALA A N 1
ATOM 588 C CA . ALA A 1 82 ? 4.784 -2.452 9.243 1.00 95.62 82 ALA A CA 1
ATOM 589 C C . ALA A 1 82 ? 4.066 -2.738 7.916 1.00 95.62 82 ALA A C 1
ATOM 591 O O . ALA A 1 82 ? 4.675 -2.649 6.850 1.00 95.62 82 ALA A O 1
ATOM 592 N N . VAL A 1 83 ? 2.750 -2.979 7.976 1.00 96.81 83 VAL A N 1
ATOM 593 C CA . VAL A 1 83 ? 1.909 -3.183 6.787 1.00 96.81 83 VAL A CA 1
ATOM 594 C C . VAL A 1 83 ? 1.889 -1.942 5.897 1.00 96.81 83 VAL A C 1
ATOM 596 O O . VAL A 1 83 ? 2.090 -2.065 4.692 1.00 96.81 83 VAL A O 1
ATOM 599 N N . ALA A 1 84 ? 1.697 -0.748 6.467 1.00 96.75 84 ALA A N 1
ATOM 600 C CA . ALA A 1 84 ? 1.665 0.498 5.700 1.00 96.75 84 ALA A CA 1
ATOM 601 C C . ALA A 1 84 ? 2.982 0.737 4.941 1.00 96.75 84 ALA A C 1
ATOM 603 O O . ALA A 1 84 ? 2.964 1.039 3.748 1.00 96.75 84 ALA A O 1
ATOM 604 N N . ARG A 1 85 ? 4.132 0.542 5.602 1.00 95.69 85 ARG A N 1
ATOM 605 C CA . ARG A 1 85 ? 5.452 0.682 4.963 1.00 95.69 85 ARG A CA 1
ATOM 606 C C . ARG A 1 85 ? 5.649 -0.332 3.843 1.00 95.69 85 ARG A C 1
ATOM 608 O O . ARG A 1 85 ? 6.032 0.052 2.740 1.00 95.69 8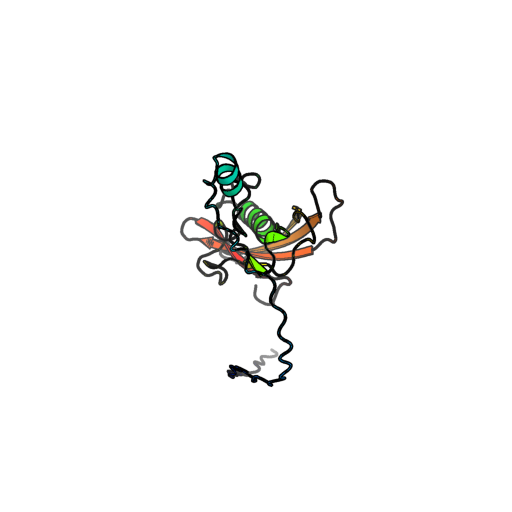5 ARG A O 1
ATOM 615 N N . ALA A 1 86 ? 5.365 -1.603 4.117 1.00 94.56 86 ALA A N 1
ATOM 616 C CA . ALA A 1 86 ? 5.525 -2.670 3.139 1.00 94.56 86 ALA A CA 1
ATOM 617 C C . ALA A 1 86 ? 4.620 -2.475 1.918 1.00 94.56 86 ALA A C 1
ATOM 619 O O . ALA A 1 86 ? 5.069 -2.660 0.789 1.00 94.56 86 ALA A O 1
ATOM 620 N N . TYR A 1 87 ? 3.380 -2.027 2.133 1.00 95.31 87 TYR A N 1
ATOM 621 C CA . TYR A 1 87 ? 2.461 -1.689 1.055 1.00 95.31 87 TYR A CA 1
ATOM 622 C C . TYR A 1 87 ? 3.020 -0.586 0.150 1.00 95.31 87 TYR A C 1
ATOM 624 O O . TYR A 1 87 ? 3.075 -0.786 -1.059 1.00 95.31 87 TYR A O 1
ATOM 632 N N . VAL A 1 88 ? 3.478 0.544 0.706 1.00 94.56 88 VAL A N 1
ATOM 633 C CA . VAL A 1 88 ? 4.011 1.664 -0.096 1.00 94.56 88 VAL A CA 1
ATOM 634 C C . VAL A 1 88 ? 5.242 1.225 -0.891 1.00 94.56 88 VAL A C 1
ATOM 636 O O . VAL A 1 88 ? 5.336 1.500 -2.086 1.00 94.56 88 VAL A O 1
ATOM 639 N N . VAL A 1 89 ? 6.158 0.476 -0.270 1.00 91.81 89 VAL A N 1
ATOM 640 C CA . VAL A 1 89 ? 7.323 -0.080 -0.977 1.00 91.81 89 VAL A CA 1
ATOM 641 C C . VAL A 1 89 ? 6.873 -1.001 -2.112 1.00 91.81 89 VAL A C 1
ATOM 643 O O . VAL A 1 89 ? 7.348 -0.859 -3.239 1.00 91.81 89 VAL A O 1
ATOM 646 N N . ALA A 1 90 ? 5.933 -1.911 -1.855 1.00 90.69 90 ALA A N 1
ATOM 647 C CA . ALA A 1 90 ? 5.422 -2.836 -2.859 1.00 90.69 90 ALA A CA 1
ATOM 648 C C . ALA A 1 90 ? 4.676 -2.128 -4.001 1.00 90.69 90 ALA A C 1
ATOM 650 O O . ALA A 1 90 ? 4.801 -2.549 -5.151 1.00 90.69 90 ALA A O 1
ATOM 651 N N . ALA A 1 91 ? 3.917 -1.072 -3.698 1.00 91.56 91 ALA A N 1
ATOM 652 C CA . ALA A 1 91 ? 3.127 -0.305 -4.656 1.00 91.56 91 ALA A CA 1
ATOM 653 C C . ALA A 1 91 ? 4.008 0.513 -5.606 1.00 91.56 91 ALA A C 1
ATOM 655 O O . ALA A 1 91 ? 3.764 0.509 -6.815 1.00 91.56 91 ALA A O 1
ATOM 656 N N . HIS A 1 92 ? 5.052 1.152 -5.070 1.00 89.69 92 HIS A N 1
ATOM 657 C CA . HIS A 1 92 ? 5.827 2.168 -5.790 1.00 89.69 92 HIS A CA 1
ATOM 658 C C . HIS A 1 92 ? 7.208 1.705 -6.259 1.00 89.69 92 HIS A C 1
ATOM 660 O O . HIS A 1 92 ? 7.826 2.360 -7.096 1.00 89.69 92 HIS A O 1
ATOM 666 N N . THR A 1 93 ? 7.693 0.551 -5.791 1.00 87.06 93 THR A N 1
ATOM 667 C CA . THR A 1 93 ? 8.884 -0.074 -6.378 1.00 87.06 93 THR A CA 1
ATOM 668 C C . THR A 1 93 ? 8.483 -0.685 -7.712 1.00 87.06 93 THR A C 1
ATOM 670 O O . THR A 1 93 ? 7.877 -1.752 -7.752 1.00 87.06 93 THR A O 1
ATOM 673 N N . VAL A 1 94 ? 8.830 -0.046 -8.822 1.00 86.69 94 VAL A N 1
ATOM 674 C CA . VAL A 1 94 ? 8.512 -0.518 -10.178 1.00 86.69 94 VAL A CA 1
ATOM 675 C C . VAL A 1 94 ? 9.758 -0.516 -11.053 1.00 86.69 94 VAL A C 1
ATOM 677 O O . VAL A 1 94 ? 10.698 0.245 -10.835 1.00 86.69 94 VAL A O 1
ATOM 680 N N . THR A 1 95 ? 9.781 -1.403 -12.035 1.00 86.88 95 THR A N 1
ATOM 681 C CA . THR A 1 95 ? 10.865 -1.556 -13.008 1.00 86.88 95 THR A CA 1
ATOM 682 C C . THR A 1 95 ? 10.454 -0.973 -14.352 1.00 86.88 95 THR A C 1
ATOM 684 O O . THR A 1 95 ? 9.265 -0.820 -14.640 1.00 86.88 95 THR A O 1
ATOM 687 N N . ALA A 1 96 ? 11.426 -0.704 -15.223 1.00 84.19 96 ALA A N 1
ATOM 688 C CA . ALA A 1 96 ? 11.142 -0.290 -16.599 1.00 84.19 96 ALA A CA 1
ATOM 689 C C . ALA A 1 96 ? 10.231 -1.296 -17.343 1.00 84.19 96 ALA A C 1
ATOM 691 O O . ALA A 1 96 ? 9.399 -0.910 -18.164 1.00 84.19 96 ALA A O 1
ATOM 692 N N . ALA A 1 97 ? 10.335 -2.588 -17.009 1.00 84.50 97 ALA A N 1
ATOM 693 C CA . ALA A 1 97 ? 9.550 -3.664 -17.610 1.00 84.50 97 ALA A CA 1
ATOM 694 C C . ALA A 1 97 ? 8.087 -3.729 -17.128 1.00 84.50 97 ALA A C 1
ATOM 696 O O . ALA A 1 97 ? 7.294 -4.470 -17.718 1.00 84.50 97 ALA A O 1
ATOM 697 N N . ASP A 1 98 ? 7.716 -2.980 -16.085 1.00 86.44 98 ASP A N 1
ATOM 698 C CA . ASP A 1 98 ? 6.351 -2.939 -15.548 1.00 86.44 98 ASP A CA 1
ATOM 699 C C . ASP A 1 98 ? 5.428 -1.978 -16.324 1.00 86.44 98 ASP A C 1
ATOM 701 O O . ASP A 1 98 ? 4.227 -1.926 -16.058 1.00 86.44 98 ASP A O 1
ATOM 705 N N . ARG A 1 99 ? 5.954 -1.228 -17.305 1.00 84.62 99 ARG A N 1
ATOM 706 C CA . ARG A 1 99 ? 5.193 -0.205 -18.038 1.00 84.62 99 ARG A CA 1
ATOM 707 C C . ARG A 1 99 ? 3.965 -0.800 -18.725 1.00 84.62 99 ARG A C 1
ATOM 709 O O . ARG A 1 99 ? 4.085 -1.726 -19.525 1.00 84.62 99 ARG A O 1
ATOM 716 N N . GLY A 1 100 ? 2.794 -0.230 -18.434 1.00 82.25 100 GLY A N 1
ATOM 717 C CA . GLY A 1 100 ? 1.513 -0.683 -18.986 1.00 82.25 100 GLY A CA 1
ATOM 718 C C . GLY A 1 100 ? 1.022 -2.017 -18.415 1.00 82.25 100 GLY A C 1
ATOM 719 O O . GLY A 1 100 ? 0.091 -2.606 -18.959 1.00 82.25 100 GLY A O 1
ATOM 720 N N . LYS A 1 101 ? 1.640 -2.512 -17.336 1.00 88.31 101 LYS A N 1
ATOM 721 C CA . LYS A 1 101 ? 1.304 -3.787 -16.697 1.00 88.31 101 LYS A CA 1
ATOM 722 C C . LYS A 1 101 ? 0.757 -3.561 -15.290 1.00 88.31 101 LYS A C 1
ATOM 724 O O . LYS A 1 101 ? 0.812 -2.464 -14.732 1.00 88.31 101 LYS A O 1
ATOM 729 N N . THR A 1 102 ? 0.195 -4.618 -14.716 1.00 90.25 102 THR A N 1
ATOM 730 C CA . THR A 1 102 ? -0.376 -4.582 -13.369 1.00 90.25 102 THR A CA 1
ATOM 731 C C . THR A 1 102 ? 0.650 -5.042 -12.338 1.00 90.25 102 THR A C 1
ATOM 733 O O . THR A 1 102 ? 1.131 -6.172 -12.387 1.00 90.25 102 THR A O 1
ATOM 736 N N . ASN A 1 103 ? 0.957 -4.182 -11.371 1.00 90.12 103 ASN A N 1
ATOM 737 C CA . ASN A 1 103 ? 1.746 -4.505 -10.196 1.00 90.12 103 ASN A CA 1
ATOM 738 C C . ASN A 1 103 ? 0.911 -5.331 -9.205 1.00 90.12 103 ASN A C 1
ATOM 740 O O . ASN A 1 103 ? 0.002 -4.824 -8.544 1.00 90.12 103 ASN A O 1
ATOM 744 N N . ARG A 1 104 ? 1.244 -6.618 -9.088 1.00 91.19 104 ARG A N 1
ATOM 745 C CA . ARG A 1 104 ? 0.603 -7.569 -8.169 1.00 91.19 104 ARG A CA 1
ATOM 746 C C . ARG A 1 104 ? 1.331 -7.731 -6.826 1.00 91.19 104 ARG A C 1
ATOM 748 O O . ARG A 1 104 ? 0.840 -8.472 -5.979 1.00 91.19 104 ARG A O 1
ATOM 755 N N . ARG A 1 105 ? 2.433 -7.007 -6.572 1.00 89.56 105 ARG A N 1
ATOM 756 C CA . ARG A 1 105 ? 3.188 -7.086 -5.296 1.00 89.56 105 ARG A CA 1
ATOM 757 C C . ARG A 1 105 ? 2.377 -6.587 -4.113 1.00 89.56 105 ARG A C 1
ATOM 759 O O . ARG A 1 105 ? 2.628 -6.992 -2.988 1.00 89.56 105 ARG A O 1
ATOM 766 N N . VAL A 1 106 ? 1.396 -5.726 -4.371 1.00 91.94 106 VAL A N 1
ATOM 767 C CA . VAL A 1 106 ? 0.524 -5.167 -3.336 1.00 91.94 106 VAL A CA 1
ATOM 768 C C . VAL A 1 106 ? -0.479 -6.171 -2.777 1.00 91.94 106 VAL A C 1
ATOM 770 O O . VAL A 1 106 ? -0.966 -5.968 -1.670 1.00 91.94 106 VAL A O 1
ATOM 773 N N . LEU A 1 107 ? -0.802 -7.237 -3.522 1.00 93.88 107 LEU A N 1
ATOM 774 C CA . LEU A 1 107 ? -1.942 -8.112 -3.224 1.00 93.88 107 LEU A CA 1
ATOM 775 C C . LEU A 1 107 ? -1.967 -8.670 -1.791 1.00 93.88 107 LEU A C 1
ATOM 777 O O . LEU A 1 107 ? -3.050 -8.671 -1.210 1.00 93.88 107 LEU A O 1
ATOM 781 N N . PRO A 1 108 ? -0.841 -9.090 -1.179 1.00 93.81 108 PRO A N 1
ATOM 782 C CA . PRO A 1 108 ? -0.848 -9.587 0.198 1.00 93.81 108 PRO A CA 1
ATOM 783 C C . PRO A 1 108 ? -1.303 -8.552 1.237 1.00 93.81 108 PRO A C 1
ATOM 785 O O . PRO A 1 108 ? -1.755 -8.931 2.314 1.00 93.81 108 PRO A O 1
ATOM 788 N N . TYR A 1 109 ? -1.177 -7.260 0.926 1.00 95.94 109 TYR A N 1
ATOM 789 C CA . TYR A 1 109 ? -1.469 -6.155 1.838 1.00 95.94 109 TYR A CA 1
ATOM 790 C C . TYR A 1 109 ? -2.863 -5.562 1.634 1.00 95.94 109 TYR A C 1
ATOM 792 O O . TYR A 1 109 ? -3.294 -4.758 2.456 1.00 95.94 109 TYR A O 1
ATOM 800 N N . LEU A 1 110 ? -3.564 -5.921 0.556 1.00 96.88 110 LEU A N 1
ATOM 801 C CA . LEU A 1 110 ? -4.873 -5.359 0.239 1.00 96.88 110 LEU A CA 1
ATOM 802 C C . LEU A 1 110 ? -5.981 -6.060 1.020 1.00 96.88 110 LEU A C 1
ATOM 804 O O . LEU A 1 110 ? -6.068 -7.288 1.057 1.00 96.88 110 LEU A O 1
ATOM 808 N N . ALA A 1 111 ? -6.878 -5.267 1.594 1.00 96.62 111 ALA A N 1
ATOM 809 C CA . ALA A 1 111 ? -8.093 -5.783 2.197 1.00 96.62 111 ALA A CA 1
ATOM 810 C C . ALA A 1 111 ? -9.049 -6.339 1.115 1.00 96.62 111 ALA A C 1
ATOM 812 O O . ALA A 1 111 ? -8.945 -5.954 -0.055 1.00 96.62 111 ALA A O 1
ATOM 813 N N . PRO A 1 112 ? -9.969 -7.262 1.451 1.00 94.31 112 PRO A N 1
ATOM 814 C CA . PRO A 1 112 ? -10.936 -7.805 0.488 1.00 94.31 112 PRO A CA 1
ATOM 815 C C . PRO A 1 112 ? -11.867 -6.759 -0.142 1.00 94.31 112 PRO A C 1
ATOM 817 O O . PRO A 1 112 ? -12.314 -6.941 -1.268 1.00 94.31 112 PRO A O 1
ATOM 820 N N . ASP A 1 113 ? -12.159 -5.678 0.580 1.00 91.56 113 ASP A N 1
ATOM 821 C CA . ASP A 1 113 ? -12.991 -4.550 0.149 1.00 91.56 113 ASP A CA 1
ATOM 822 C C . ASP A 1 113 ? -12.219 -3.498 -0.665 1.00 91.56 113 ASP A C 1
ATOM 824 O O . ASP A 1 113 ? -12.823 -2.580 -1.219 1.00 91.56 113 ASP A O 1
ATOM 828 N N . ASN A 1 114 ? -10.894 -3.630 -0.780 1.00 94.62 114 ASN A N 1
ATOM 829 C CA . ASN A 1 114 ? -10.093 -2.751 -1.619 1.00 94.62 114 ASN A CA 1
ATOM 830 C C . ASN A 1 114 ? -10.349 -3.068 -3.108 1.00 94.62 114 ASN A C 1
ATOM 832 O O . ASN A 1 114 ? -10.161 -4.214 -3.518 1.00 94.62 114 ASN A O 1
ATOM 836 N N . PRO A 1 115 ? -10.694 -2.085 -3.959 1.00 91.12 115 PRO A N 1
ATOM 837 C CA . PRO A 1 115 ? -11.004 -2.324 -5.373 1.00 91.12 115 PRO A CA 1
ATOM 838 C C . PRO A 1 115 ? -9.818 -2.849 -6.198 1.00 91.12 115 PRO A C 1
ATOM 840 O O . PRO A 1 115 ? -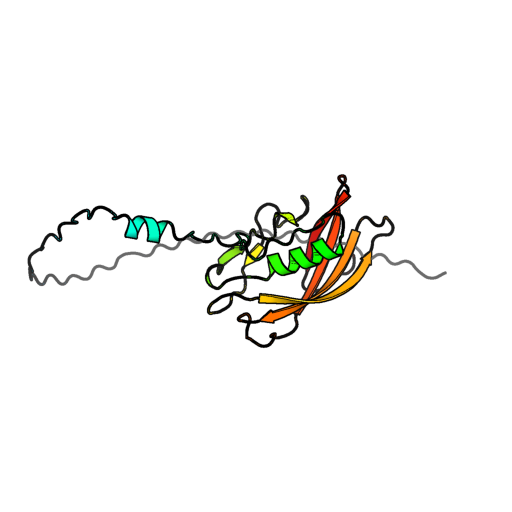10.016 -3.456 -7.254 1.00 91.12 115 PRO A O 1
ATOM 843 N N . ALA A 1 116 ? -8.580 -2.633 -5.742 1.00 89.38 116 ALA A N 1
ATOM 844 C CA . ALA A 1 116 ? -7.398 -3.220 -6.360 1.00 89.38 116 ALA A CA 1
ATOM 845 C C . ALA A 1 116 ? -7.248 -4.715 -6.026 1.00 89.38 116 ALA A C 1
ATOM 847 O O . ALA A 1 116 ? -6.506 -5.420 -6.703 1.00 89.38 116 ALA A O 1
ATOM 848 N N . ASN A 1 117 ? -7.962 -5.253 -5.038 1.00 87.81 117 ASN A N 1
ATOM 849 C CA . ASN A 1 117 ? -8.019 -6.688 -4.786 1.00 87.81 117 ASN A CA 1
ATOM 850 C C . ASN A 1 117 ? -9.066 -7.338 -5.718 1.00 87.81 117 ASN A C 1
ATOM 852 O O . ASN A 1 117 ? -10.185 -6.835 -5.801 1.00 87.81 117 ASN A O 1
ATOM 856 N N . PRO A 1 118 ? -8.765 -8.429 -6.457 1.00 90.38 118 PRO A N 1
ATOM 857 C CA . PRO A 1 118 ? -7.509 -9.197 -6.549 1.00 90.38 118 PRO A CA 1
ATOM 858 C C . PRO A 1 118 ? -6.634 -8.845 -7.768 1.00 90.38 118 PRO A C 1
ATOM 860 O O . PRO A 1 118 ? -5.770 -9.628 -8.189 1.00 90.38 118 PRO A O 1
ATOM 863 N N . ARG A 1 119 ? -6.892 -7.696 -8.396 1.00 89.50 119 ARG A N 1
ATOM 864 C CA . ARG A 1 119 ? -6.303 -7.310 -9.685 1.00 89.50 119 ARG A CA 1
ATOM 865 C C . ARG A 1 119 ? -4.851 -6.839 -9.544 1.00 89.50 119 ARG A C 1
ATOM 867 O O . ARG A 1 119 ? -4.008 -7.270 -10.323 1.00 89.50 119 ARG A O 1
ATOM 874 N N . GLY A 1 120 ? -4.544 -6.050 -8.520 1.00 89.19 120 GLY A N 1
ATOM 875 C CA . GLY A 1 120 ? -3.303 -5.295 -8.342 1.00 89.19 120 GLY A CA 1
ATOM 876 C C . GLY A 1 120 ? -3.463 -3.837 -8.788 1.00 89.19 120 GLY A C 1
ATOM 877 O O . GLY A 1 120 ? -4.564 -3.402 -9.126 1.00 89.19 120 GLY A O 1
ATOM 878 N N . LEU A 1 121 ? -2.364 -3.082 -8.800 1.00 89.50 121 LEU A N 1
ATOM 879 C CA . LEU A 1 121 ? -2.344 -1.678 -9.231 1.00 89.50 121 LEU A CA 1
ATOM 880 C C . LEU A 1 121 ? -1.830 -1.551 -10.662 1.00 89.50 121 LEU A C 1
ATOM 882 O O . LEU A 1 121 ? -0.869 -2.213 -11.038 1.00 89.50 121 LEU A O 1
ATOM 886 N N . VAL A 1 122 ? -2.435 -0.686 -11.469 1.00 89.06 122 VAL A N 1
ATOM 887 C CA . VAL A 1 122 ? -1.889 -0.360 -12.794 1.00 89.06 122 VAL A CA 1
ATOM 888 C C . VAL A 1 122 ? -0.659 0.527 -12.617 1.00 89.06 122 VAL A C 1
ATOM 890 O O . VAL A 1 122 ? -0.717 1.533 -11.914 1.00 89.06 122 VAL A O 1
ATOM 893 N N . VAL A 1 123 ? 0.449 0.165 -13.263 1.00 87.31 123 VAL A N 1
ATOM 894 C CA . VAL A 1 123 ? 1.681 0.956 -13.213 1.00 87.31 123 VAL A CA 1
ATOM 895 C C . VAL A 1 123 ? 1.599 2.099 -14.221 1.00 87.31 123 VAL A C 1
ATOM 897 O O . VAL A 1 123 ? 1.664 1.878 -15.431 1.00 87.31 123 VAL A O 1
ATOM 900 N N . ALA A 1 124 ? 1.439 3.321 -13.708 1.00 81.38 124 ALA A N 1
ATOM 901 C CA . ALA A 1 124 ? 1.326 4.535 -14.518 1.00 81.38 124 ALA A CA 1
ATOM 902 C C . ALA A 1 124 ? 2.692 5.117 -14.920 1.00 81.38 124 ALA A C 1
ATOM 904 O O . ALA A 1 124 ? 2.868 5.576 -16.046 1.00 81.38 124 ALA A O 1
ATOM 905 N N . GLU A 1 125 ? 3.664 5.076 -14.009 1.00 81.94 125 GLU A N 1
ATOM 906 C CA . GLU A 1 125 ? 5.006 5.631 -14.189 1.00 81.94 125 GLU A CA 1
ATOM 907 C C . GLU A 1 125 ? 6.044 4.522 -13.990 1.00 81.94 125 GLU A C 1
ATOM 909 O O . GLU A 1 125 ? 5.889 3.677 -13.113 1.00 81.94 125 GLU A O 1
ATOM 914 N N . THR A 1 126 ? 7.105 4.517 -14.798 1.00 83.31 126 THR A N 1
ATOM 915 C CA . THR A 1 126 ? 8.247 3.601 -14.655 1.00 83.31 126 THR A CA 1
ATOM 916 C C . THR A 1 126 ? 9.546 4.341 -14.933 1.00 83.31 126 THR A C 1
ATOM 918 O O . THR A 1 126 ? 9.532 5.273 -15.748 1.00 83.31 126 THR A O 1
ATOM 921 N N . PRO A 1 127 ? 10.681 3.904 -14.357 1.00 78.94 127 PRO A N 1
ATOM 922 C CA . PRO A 1 127 ? 11.964 4.474 -14.732 1.00 78.94 127 PRO A CA 1
ATOM 923 C C . PRO A 1 127 ? 12.267 4.180 -16.213 1.00 78.94 127 PRO A C 1
ATOM 925 O O . PRO A 1 127 ? 11.751 3.196 -16.763 1.00 78.94 127 PRO A O 1
ATOM 928 N N . PRO A 1 128 ? 13.101 5.001 -16.880 1.00 79.94 128 PRO A N 1
ATOM 929 C CA . PRO A 1 128 ? 13.574 4.710 -18.234 1.00 79.94 128 PRO A CA 1
ATOM 930 C C . PRO A 1 128 ? 14.356 3.392 -18.311 1.00 79.94 128 PRO A C 1
ATOM 932 O O . PRO A 1 128 ? 14.192 2.629 -19.260 1.00 79.94 128 PRO A O 1
ATOM 935 N N . THR A 1 129 ? 15.175 3.113 -17.294 1.00 80.06 129 THR A N 1
ATOM 936 C CA . THR A 1 129 ? 16.001 1.908 -17.148 1.00 80.06 129 THR A CA 1
ATOM 937 C C . THR A 1 129 ? 16.011 1.454 -15.686 1.00 80.06 129 THR A C 1
ATOM 939 O O . THR A 1 129 ? 15.723 2.234 -14.786 1.00 80.06 1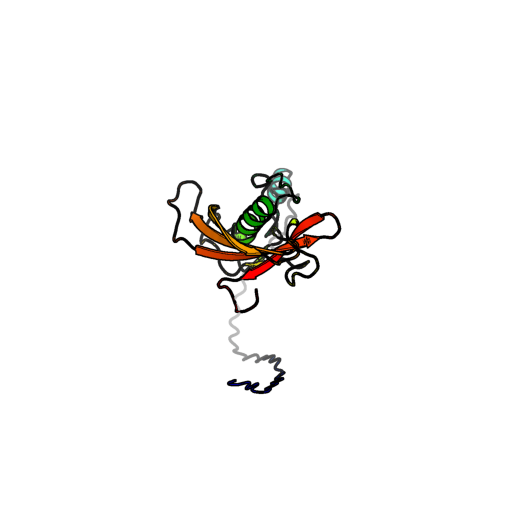29 THR A O 1
ATOM 942 N N . GLY A 1 130 ? 16.321 0.181 -15.428 1.00 81.25 130 GLY A N 1
ATOM 943 C CA . GLY A 1 130 ? 16.451 -0.326 -14.058 1.00 81.25 130 GLY A CA 1
ATOM 944 C C . GLY A 1 130 ? 15.133 -0.342 -13.270 1.00 81.25 130 GLY A C 1
ATOM 945 O O . GLY A 1 130 ? 14.095 -0.793 -13.776 1.00 81.25 130 GLY A O 1
ATOM 946 N N . ARG A 1 131 ? 15.193 0.107 -12.009 1.00 80.69 131 ARG A N 1
ATOM 947 C CA . ARG A 1 131 ? 14.083 0.093 -11.044 1.00 80.69 131 ARG A CA 1
ATOM 948 C C . ARG A 1 131 ? 14.053 1.382 -10.235 1.00 80.69 131 ARG A C 1
ATOM 950 O O . ARG A 1 131 ? 15.102 1.896 -9.881 1.00 80.69 131 ARG A O 1
ATOM 957 N N . PHE A 1 132 ? 12.865 1.833 -9.852 1.00 82.12 132 PHE A N 1
ATOM 958 C CA . PHE A 1 132 ? 12.763 2.747 -8.724 1.00 82.12 132 PHE A CA 1
ATOM 959 C C . PHE A 1 132 ? 12.976 1.967 -7.431 1.00 82.12 132 PHE A C 1
ATOM 961 O O . PHE A 1 132 ? 12.310 0.953 -7.199 1.00 82.12 132 PHE A O 1
ATOM 968 N N . THR A 1 133 ? 13.880 2.452 -6.591 1.00 77.06 133 THR A N 1
ATOM 969 C CA . THR A 1 133 ? 13.975 2.033 -5.193 1.00 77.06 133 THR A CA 1
ATOM 970 C C . THR A 1 133 ? 13.217 3.043 -4.348 1.00 77.06 133 THR A C 1
ATOM 972 O O . THR A 1 133 ? 13.464 4.243 -4.447 1.00 77.06 133 THR A O 1
ATOM 975 N N . VAL A 1 134 ? 12.264 2.561 -3.550 1.00 86.56 134 VAL A N 1
ATOM 976 C CA . VAL A 1 134 ? 11.452 3.404 -2.667 1.00 86.56 134 VAL A CA 1
ATOM 977 C C . VAL A 1 134 ? 12.117 3.495 -1.304 1.00 86.56 134 VAL A C 1
ATOM 979 O O . VAL A 1 134 ? 12.256 2.482 -0.617 1.00 86.56 134 VAL A O 1
ATOM 982 N N . THR A 1 135 ? 12.445 4.712 -0.886 1.00 85.31 135 THR A N 1
ATOM 983 C CA . THR A 1 135 ? 12.902 5.003 0.473 1.00 85.31 135 THR A CA 1
ATOM 984 C C . THR A 1 135 ? 11.756 5.625 1.253 1.00 85.31 135 THR A C 1
ATOM 986 O O . THR A 1 135 ? 11.139 6.594 0.814 1.00 85.31 135 THR A O 1
ATOM 989 N N . MET A 1 136 ? 11.435 5.039 2.406 1.00 89.69 136 MET A N 1
ATOM 990 C CA . MET A 1 136 ? 10.414 5.578 3.298 1.00 89.69 136 MET A CA 1
ATOM 991 C C . MET A 1 136 ? 11.051 6.574 4.264 1.00 89.69 136 MET A C 1
ATOM 993 O O . MET A 1 136 ? 11.751 6.162 5.189 1.00 89.69 136 MET A O 1
ATOM 997 N N . ASP A 1 137 ? 10.749 7.856 4.097 1.00 89.75 137 ASP A N 1
ATOM 998 C CA . ASP A 1 137 ? 11.324 8.918 4.924 1.00 89.75 137 ASP A CA 1
ATOM 999 C C . ASP A 1 137 ? 10.561 9.040 6.248 1.00 89.75 137 ASP A C 1
ATOM 1001 O O . ASP A 1 137 ? 11.145 9.117 7.328 1.00 89.75 137 ASP A O 1
ATOM 1005 N N . GLN A 1 138 ? 9.226 9.040 6.177 1.00 93.62 138 GLN A N 1
ATOM 1006 C CA . GLN A 1 138 ? 8.368 9.276 7.334 1.00 93.62 138 GLN A CA 1
ATOM 1007 C C . GLN A 1 138 ? 7.020 8.569 7.190 1.00 93.62 138 GLN A C 1
ATOM 1009 O O . GLN A 1 138 ? 6.459 8.476 6.101 1.00 93.62 138 GLN A O 1
ATOM 1014 N N . LEU A 1 139 ? 6.477 8.110 8.319 1.00 96.19 139 LEU A N 1
ATOM 1015 C CA . LEU A 1 139 ? 5.112 7.606 8.419 1.00 96.19 139 LEU A CA 1
ATOM 1016 C C . LEU A 1 139 ? 4.443 8.225 9.649 1.00 96.19 139 LEU A C 1
ATOM 1018 O O . LEU A 1 139 ? 4.866 7.958 10.775 1.00 96.19 139 LEU A O 1
ATOM 1022 N N . THR A 1 140 ? 3.406 9.030 9.434 1.00 96.50 140 THR A N 1
ATOM 1023 C CA . THR A 1 140 ? 2.716 9.790 10.486 1.00 96.50 140 THR A CA 1
ATOM 1024 C C . THR A 1 140 ? 1.254 9.376 10.548 1.00 96.50 140 THR A C 1
ATOM 1026 O O . THR A 1 140 ? 0.606 9.253 9.515 1.00 96.50 140 THR A O 1
ATOM 1029 N N . VAL A 1 141 ? 0.711 9.157 11.747 1.00 96.31 141 VAL A N 1
ATOM 1030 C CA . VAL A 1 141 ? -0.733 8.932 11.913 1.00 96.31 141 VAL A CA 1
ATOM 1031 C C . VAL A 1 141 ? -1.454 10.261 11.713 1.00 96.31 141 VAL A C 1
ATOM 1033 O O . VAL A 1 141 ? -1.152 11.226 12.410 1.00 96.31 141 VAL A O 1
ATOM 1036 N N . VAL A 1 142 ? -2.411 10.296 10.790 1.00 95.50 142 VAL A N 1
ATOM 1037 C CA . VAL A 1 142 ? -3.224 11.491 10.495 1.00 95.50 142 VAL A CA 1
ATOM 1038 C C . VAL A 1 142 ? -4.688 11.323 10.883 1.00 95.50 142 VAL A C 1
ATOM 1040 O O . VAL A 1 142 ? -5.403 12.308 11.024 1.00 95.50 142 VAL A O 1
ATOM 1043 N N . GLY A 1 143 ? -5.127 10.086 11.113 1.00 92.88 143 GLY A N 1
ATOM 1044 C CA . GLY A 1 143 ? -6.482 9.792 11.552 1.00 92.88 143 GLY A CA 1
ATOM 1045 C C . GLY A 1 143 ? -6.599 8.395 12.143 1.00 92.88 143 GLY A C 1
ATOM 1046 O O . GLY A 1 143 ? -5.841 7.484 11.806 1.00 92.88 143 GLY A O 1
ATOM 1047 N N . SER A 1 144 ? -7.564 8.215 13.039 1.00 94.06 144 SER A N 1
ATOM 1048 C CA . SER A 1 144 ? -7.959 6.898 13.532 1.00 94.06 144 SER A CA 1
ATOM 1049 C C . SER A 1 144 ? -9.433 6.908 13.911 1.00 94.06 144 SER A C 1
ATOM 1051 O O . SER A 1 144 ? -9.927 7.899 14.444 1.00 94.06 144 SER A O 1
ATOM 1053 N N . SER A 1 145 ? -10.139 5.811 13.643 1.00 92.19 145 SER A N 1
ATOM 1054 C CA . SER A 1 145 ? -11.532 5.670 14.077 1.00 92.19 145 SER A CA 1
ATOM 1055 C C . SER A 1 145 ? -11.610 5.504 15.594 1.00 92.19 145 SER A C 1
ATOM 1057 O O . SER A 1 145 ? -10.758 4.814 16.155 1.00 92.19 145 SER A O 1
ATOM 1059 N N . GLU A 1 146 ? -12.695 5.957 16.225 1.00 83.94 146 GLU A N 1
ATOM 1060 C CA . GLU A 1 146 ? -12.951 5.755 17.665 1.00 83.94 146 GLU A CA 1
ATOM 1061 C C . GLU A 1 146 ? -12.869 4.282 18.095 1.00 83.94 146 GLU A C 1
ATOM 1063 O O . GLU A 1 146 ? -12.357 3.956 19.161 1.00 83.94 146 GLU A O 1
ATOM 1068 N N . SER A 1 147 ? -13.312 3.363 17.229 1.00 89.25 147 SER A N 1
ATOM 1069 C CA . SER A 1 147 ? -13.244 1.916 17.482 1.00 89.25 147 SER A CA 1
ATOM 1070 C C . SER A 1 147 ? -11.823 1.330 17.465 1.00 89.25 147 SER A C 1
ATOM 1072 O O . SER A 1 147 ? -11.648 0.143 17.746 1.00 89.25 147 SER A O 1
ATOM 1074 N N . GLY A 1 148 ? -10.820 2.109 17.045 1.00 88.38 148 GLY A N 1
ATOM 1075 C CA . GLY A 1 148 ? -9.450 1.650 16.819 1.00 88.38 148 GLY A CA 1
ATOM 1076 C C . GLY A 1 148 ? -9.310 0.605 15.706 1.00 88.38 148 GLY A C 1
ATOM 1077 O O . GLY A 1 148 ? -8.291 -0.077 15.639 1.00 88.38 148 GLY A O 1
ATOM 1078 N N . ARG A 1 149 ? -10.329 0.427 14.850 1.00 94.75 149 ARG A N 1
ATOM 1079 C CA . ARG A 1 149 ? -10.315 -0.556 13.749 1.00 94.75 149 ARG A CA 1
ATOM 1080 C C . ARG A 1 149 ? -9.877 0.025 12.413 1.00 94.75 149 ARG A C 1
ATOM 1082 O O . ARG A 1 149 ? -9.635 -0.748 11.492 1.00 94.75 149 ARG A O 1
ATOM 1089 N N . ARG A 1 150 ? -9.776 1.349 12.300 1.00 96.50 150 ARG A N 1
ATOM 1090 C CA . ARG A 1 150 ? -9.224 2.046 11.138 1.00 96.50 150 ARG A CA 1
ATOM 1091 C C . ARG A 1 150 ? -8.171 3.055 11.558 1.00 96.50 150 ARG A C 1
ATOM 1093 O O . ARG A 1 150 ? -8.359 3.750 12.557 1.00 96.50 150 ARG A O 1
ATOM 1100 N N . ILE A 1 151 ? -7.089 3.117 10.790 1.00 97.06 151 ILE A N 1
ATOM 1101 C CA . ILE A 1 151 ? -5.993 4.073 10.964 1.00 97.06 151 ILE A CA 1
ATOM 1102 C C . ILE A 1 151 ? -5.604 4.599 9.584 1.00 97.06 151 ILE A C 1
ATOM 1104 O O . ILE A 1 151 ? -5.421 3.812 8.655 1.00 97.06 151 ILE A O 1
ATOM 1108 N N . ALA A 1 152 ? -5.463 5.915 9.473 1.00 96.38 152 ALA A N 1
ATOM 1109 C CA . ALA A 1 152 ? -4.940 6.599 8.305 1.00 96.38 152 ALA A CA 1
ATOM 1110 C C . ALA A 1 152 ? -3.521 7.098 8.598 1.00 96.38 152 ALA A C 1
ATOM 1112 O O . ALA A 1 152 ? -3.268 7.740 9.62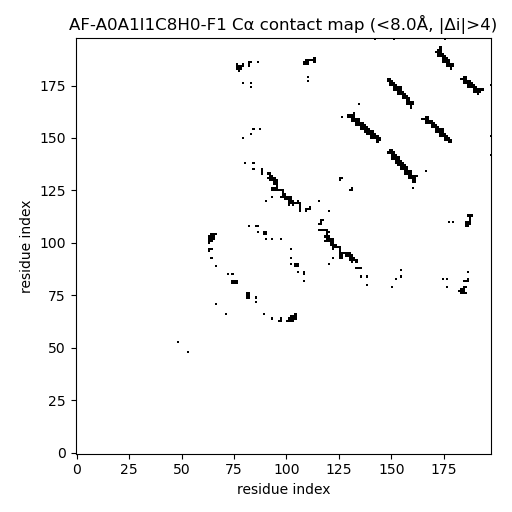6 1.00 96.38 152 ALA A O 1
ATOM 1113 N N . TYR A 1 153 ? -2.601 6.809 7.683 1.00 97.12 153 TYR A N 1
ATOM 1114 C CA . TYR A 1 153 ? -1.230 7.298 7.721 1.00 97.12 153 TYR A CA 1
ATOM 1115 C C . TYR A 1 153 ? -0.954 8.235 6.555 1.00 97.12 153 TYR A C 1
ATOM 1117 O O . TYR A 1 153 ? -1.340 7.945 5.428 1.00 97.12 153 TYR A O 1
ATOM 1125 N N . GLU A 1 154 ? -0.201 9.296 6.813 1.00 96.75 154 GLU A N 1
ATOM 1126 C CA . GLU A 1 154 ? 0.566 10.000 5.793 1.00 96.75 154 GLU A CA 1
ATOM 1127 C C . GLU A 1 154 ? 1.937 9.332 5.669 1.00 96.75 154 GLU A C 1
ATOM 1129 O O . GLU A 1 154 ? 2.697 9.252 6.640 1.00 96.75 154 GLU A O 1
ATOM 1134 N N . ALA A 1 155 ? 2.249 8.840 4.476 1.00 96.38 155 ALA A N 1
ATOM 1135 C CA . ALA A 1 155 ? 3.545 8.284 4.128 1.00 96.38 155 ALA A CA 1
ATOM 1136 C C . ALA A 1 155 ? 4.301 9.277 3.245 1.00 96.38 155 ALA A C 1
ATOM 1138 O O . ALA A 1 155 ? 3.833 9.634 2.160 1.00 96.38 155 ALA A O 1
ATOM 1139 N N . ARG A 1 156 ? 5.489 9.687 3.693 1.00 95.19 156 ARG A N 1
ATOM 1140 C CA . ARG A 1 156 ? 6.424 10.508 2.920 1.00 95.19 156 ARG A CA 1
ATOM 1141 C C . ARG A 1 156 ? 7.580 9.628 2.475 1.00 95.19 156 ARG A C 1
ATOM 1143 O O . ARG A 1 156 ? 8.180 8.930 3.294 1.00 95.19 156 ARG A O 1
ATOM 1150 N N . TRP A 1 157 ? 7.840 9.624 1.180 1.00 93.19 157 TRP A N 1
ATOM 1151 C CA . TRP A 1 157 ? 8.770 8.695 0.553 1.00 93.19 157 TRP A CA 1
ATOM 1152 C C . TRP A 1 157 ? 9.405 9.322 -0.678 1.00 93.19 157 TRP A C 1
ATOM 1154 O O . TRP A 1 157 ? 8.866 10.254 -1.273 1.00 93.19 157 TRP A O 1
ATOM 1164 N N . SER A 1 158 ? 10.536 8.779 -1.086 1.00 90.12 158 SER A N 1
ATOM 1165 C CA . SER A 1 158 ? 11.300 9.224 -2.243 1.00 90.12 158 SER A CA 1
ATOM 1166 C C . SER A 1 158 ? 11.644 8.029 -3.130 1.00 90.12 158 SER A C 1
ATOM 1168 O O . SER A 1 158 ? 11.605 6.875 -2.693 1.00 90.12 158 SER A O 1
ATOM 1170 N N . ILE A 1 159 ? 11.929 8.301 -4.405 1.00 86.31 159 ILE A N 1
ATOM 1171 C CA . ILE A 1 159 ? 12.407 7.293 -5.357 1.00 86.31 159 ILE A CA 1
ATOM 1172 C C . ILE A 1 159 ? 13.840 7.593 -5.752 1.00 86.31 159 ILE A C 1
ATOM 1174 O O . ILE A 1 159 ? 14.142 8.714 -6.146 1.00 86.31 159 ILE A O 1
ATOM 1178 N N . ALA A 1 160 ? 14.704 6.591 -5.700 1.00 80.12 160 ALA A N 1
ATOM 1179 C CA . ALA A 1 160 ? 16.016 6.633 -6.332 1.00 80.12 160 ALA A CA 1
ATOM 1180 C C . ALA A 1 160 ? 15.971 5.822 -7.638 1.00 80.12 160 ALA A C 1
ATOM 1182 O O . ALA A 1 160 ? 15.288 4.795 -7.709 1.00 80.12 160 ALA A O 1
ATOM 1183 N N . ALA A 1 161 ? 16.648 6.301 -8.687 1.00 69.81 161 ALA A N 1
ATOM 1184 C CA . ALA A 1 161 ? 16.690 5.635 -9.996 1.00 69.81 161 ALA A CA 1
ATOM 1185 C C . ALA A 1 161 ? 17.531 4.341 -9.986 1.00 69.81 161 ALA A C 1
ATOM 1187 O O . ALA A 1 161 ? 17.346 3.473 -10.838 1.00 69.81 161 ALA A O 1
ATOM 1188 N N . ASP A 1 162 ? 18.426 4.218 -9.009 1.00 66.19 162 ASP A N 1
ATOM 1189 C CA . ASP A 1 162 ? 19.164 3.016 -8.636 1.00 66.19 162 ASP A CA 1
ATOM 1190 C C . ASP A 1 162 ? 19.607 3.128 -7.161 1.00 66.19 162 ASP A C 1
ATOM 1192 O O . ASP A 1 162 ? 19.370 4.147 -6.513 1.00 66.19 162 ASP A O 1
ATOM 1196 N N . GLU A 1 163 ? 20.223 2.080 -6.602 1.00 60.31 163 GLU A N 1
ATOM 1197 C CA . GLU A 1 163 ? 20.662 2.062 -5.192 1.00 60.31 163 GLU A CA 1
ATOM 1198 C C . GLU A 1 163 ? 21.789 3.057 -4.870 1.00 60.31 163 GLU A C 1
ATOM 1200 O O . GLU A 1 163 ? 22.064 3.305 -3.701 1.00 60.31 163 GLU A O 1
ATOM 1205 N N . SER A 1 164 ? 22.459 3.609 -5.886 1.00 59.84 164 SER A N 1
ATOM 1206 C CA . SER A 1 164 ? 23.569 4.560 -5.731 1.00 59.84 164 SER A CA 1
ATOM 1207 C C . SER A 1 164 ? 23.161 6.006 -6.023 1.00 59.84 164 SER A C 1
ATOM 1209 O O . SER A 1 164 ? 23.972 6.917 -5.865 1.00 59.84 164 SER A O 1
ATOM 1211 N N . SER A 1 165 ? 21.921 6.223 -6.460 1.00 67.69 165 SER A N 1
ATOM 1212 C CA . SER A 1 165 ? 21.384 7.531 -6.800 1.00 67.69 165 SER A CA 1
ATOM 1213 C C . SER A 1 165 ? 20.878 8.246 -5.557 1.00 67.69 165 SER A C 1
ATOM 1215 O O . SER A 1 165 ? 20.243 7.643 -4.690 1.00 67.69 165 SER A O 1
ATOM 1217 N N . GLU A 1 166 ? 21.088 9.560 -5.517 1.00 69.88 166 GLU A N 1
ATOM 1218 C CA . GLU A 1 166 ? 20.434 10.419 -4.533 1.00 69.88 166 GLU A CA 1
ATOM 1219 C C . GLU A 1 166 ? 18.906 10.234 -4.601 1.00 69.88 166 GLU A C 1
ATOM 1221 O O . GLU A 1 166 ? 18.348 10.086 -5.701 1.00 69.88 166 GLU A O 1
ATOM 1226 N N . PRO A 1 167 ? 18.207 10.250 -3.451 1.00 71.25 167 PRO A N 1
ATOM 1227 C CA . PRO A 1 167 ? 16.758 10.201 -3.437 1.00 71.25 167 PRO A CA 1
ATOM 1228 C C . PRO A 1 167 ? 16.188 11.359 -4.258 1.00 71.25 167 PRO A C 1
ATOM 1230 O O . PRO A 1 167 ? 16.540 12.524 -4.070 1.00 71.25 167 PRO A O 1
ATOM 1233 N N . GLY A 1 168 ? 15.298 11.030 -5.188 1.00 75.19 168 GLY A N 1
ATOM 1234 C CA . GLY A 1 168 ? 14.583 12.004 -5.996 1.00 75.19 168 GLY A CA 1
ATOM 1235 C C . GLY A 1 168 ? 13.584 12.821 -5.176 1.00 75.19 168 GLY A C 1
ATOM 1236 O O . GLY A 1 168 ? 13.559 12.800 -3.946 1.00 75.19 168 GLY A O 1
ATOM 1237 N N . GLN A 1 169 ? 12.707 13.542 -5.876 1.00 82.12 169 GLN A N 1
ATOM 1238 C CA . GLN A 1 169 ? 11.710 14.398 -5.236 1.00 82.12 169 GLN A CA 1
ATOM 1239 C C . GLN A 1 169 ? 10.854 13.623 -4.223 1.00 82.12 169 GLN A C 1
ATOM 1241 O O . GLN A 1 169 ? 10.278 12.581 -4.547 1.00 82.12 169 GLN A O 1
ATOM 1246 N N . GLN A 1 170 ? 10.730 14.182 -3.017 1.00 89.00 170 GLN A N 1
ATOM 1247 C CA . GLN A 1 170 ? 9.869 13.640 -1.976 1.00 89.00 170 GLN A CA 1
ATOM 1248 C C . GLN A 1 170 ? 8.398 13.686 -2.408 1.00 89.00 170 GLN A C 1
ATOM 1250 O O . GLN A 1 170 ? 7.885 14.711 -2.861 1.00 89.00 170 GLN A O 1
ATOM 1255 N N . ARG A 1 171 ? 7.720 12.556 -2.239 1.00 90.69 171 ARG A N 1
ATOM 1256 C CA . ARG A 1 171 ? 6.304 12.324 -2.519 1.00 90.69 171 ARG A CA 1
ATOM 1257 C C . ARG A 1 171 ? 5.555 12.121 -1.205 1.00 90.69 171 ARG A C 1
ATOM 1259 O O . ARG A 1 171 ? 6.138 11.792 -0.169 1.00 90.69 171 ARG A O 1
ATOM 1266 N N . SER A 1 172 ? 4.246 12.335 -1.230 1.00 93.25 172 SER A N 1
ATOM 1267 C CA . SER A 1 172 ? 3.371 12.062 -0.088 1.00 93.25 172 SER A CA 1
ATOM 1268 C C . SER A 1 172 ? 2.113 11.346 -0.562 1.00 93.25 172 SER A C 1
ATOM 1270 O O . SER A 1 172 ? 1.546 11.696 -1.595 1.00 93.25 172 SER A O 1
ATOM 1272 N N . THR A 1 173 ? 1.725 10.303 0.166 1.00 94.75 173 THR A N 1
ATOM 1273 C CA . THR A 1 173 ? 0.519 9.505 -0.084 1.00 94.75 173 THR A CA 1
ATOM 1274 C C . THR A 1 173 ? -0.155 9.196 1.246 1.00 94.75 173 THR A C 1
ATOM 1276 O O . THR A 1 173 ? 0.500 9.166 2.291 1.00 94.75 173 THR A O 1
ATOM 1279 N N . PHE A 1 174 ? -1.458 8.967 1.217 1.00 95.62 174 PHE A N 1
ATOM 1280 C CA . PHE A 1 174 ? -2.254 8.623 2.382 1.00 95.62 174 PHE A CA 1
ATOM 1281 C C . PHE A 1 174 ? -2.717 7.184 2.255 1.00 95.62 174 PHE A C 1
ATOM 1283 O O . PHE A 1 174 ? -3.286 6.802 1.236 1.00 95.62 174 PHE A O 1
ATOM 1290 N N . VAL A 1 175 ? -2.462 6.384 3.285 1.00 96.75 175 VAL A N 1
ATOM 1291 C CA . VAL A 1 175 ? -2.800 4.960 3.310 1.00 96.75 175 VAL A CA 1
ATOM 1292 C C . VAL A 1 175 ? -3.757 4.708 4.460 1.00 96.75 175 VAL A C 1
ATOM 1294 O O . VAL A 1 175 ? -3.435 4.990 5.616 1.00 96.75 175 VAL A O 1
ATOM 1297 N N . VAL A 1 176 ? -4.920 4.146 4.146 1.00 97.06 176 VAL A N 1
ATOM 1298 C CA . VAL A 1 176 ? -5.931 3.768 5.136 1.00 97.06 176 VAL A CA 1
ATOM 1299 C C . VAL A 1 176 ? -5.892 2.262 5.333 1.00 97.06 176 VAL A C 1
ATOM 1301 O O . VAL A 1 176 ? -5.990 1.489 4.376 1.00 97.06 176 VAL A O 1
ATOM 1304 N N . LEU A 1 177 ? -5.751 1.844 6.588 1.00 97.94 177 LEU A N 1
ATOM 1305 C CA . LEU A 1 177 ? -5.750 0.446 6.987 1.00 97.94 177 LEU A CA 1
ATOM 1306 C C . LEU A 1 177 ? -6.982 0.136 7.828 1.00 97.94 177 LEU A C 1
ATOM 1308 O O . LEU A 1 177 ? -7.382 0.927 8.683 1.00 97.94 177 LEU A O 1
ATOM 1312 N N . ALA A 1 178 ? -7.527 -1.063 7.637 1.00 97.81 178 ALA A N 1
ATOM 1313 C CA . ALA A 1 178 ? -8.577 -1.623 8.470 1.00 97.81 178 ALA A CA 1
ATOM 1314 C C . ALA A 1 178 ? -8.125 -2.932 9.121 1.00 97.81 178 ALA A C 1
ATOM 1316 O O . ALA A 1 178 ? -7.528 -3.807 8.480 1.00 97.81 178 ALA A O 1
ATOM 1317 N N . ARG A 1 179 ? -8.450 -3.076 10.406 1.00 97.75 179 ARG A N 1
ATOM 1318 C CA . ARG A 1 179 ? -8.224 -4.302 11.161 1.00 97.75 179 ARG A CA 1
ATOM 1319 C C . ARG A 1 179 ? -9.281 -5.334 10.783 1.00 97.75 179 ARG A C 1
ATOM 1321 O O . ARG A 1 179 ? -10.474 -5.131 11.003 1.00 97.75 179 ARG A O 1
ATOM 1328 N N . GLN A 1 180 ? -8.822 -6.447 10.237 1.00 96.75 180 GLN A N 1
ATOM 1329 C CA . GLN A 1 180 ? -9.634 -7.583 9.829 1.00 96.75 180 GLN A CA 1
ATOM 1330 C C . GLN A 1 180 ? -10.147 -8.371 11.049 1.00 96.75 180 GLN A C 1
ATOM 1332 O O . GLN A 1 180 ? -9.583 -8.242 12.141 1.00 96.75 180 GLN A O 1
ATOM 1337 N N . PRO A 1 181 ? -11.181 -9.224 10.899 1.00 95.12 181 PRO A N 1
ATOM 1338 C CA . PRO A 1 181 ? -11.685 -10.063 11.993 1.00 95.12 181 PRO A CA 1
ATOM 1339 C C . PRO A 1 181 ? -10.640 -11.026 12.570 1.00 95.12 181 PRO A C 1
ATOM 1341 O O . PRO A 1 181 ? -10.630 -11.280 13.770 1.00 95.12 181 PRO A O 1
ATOM 1344 N N . ASP A 1 182 ? -9.719 -11.513 11.733 1.00 94.38 182 ASP A N 1
ATOM 1345 C CA . ASP A 1 182 ? -8.576 -12.330 12.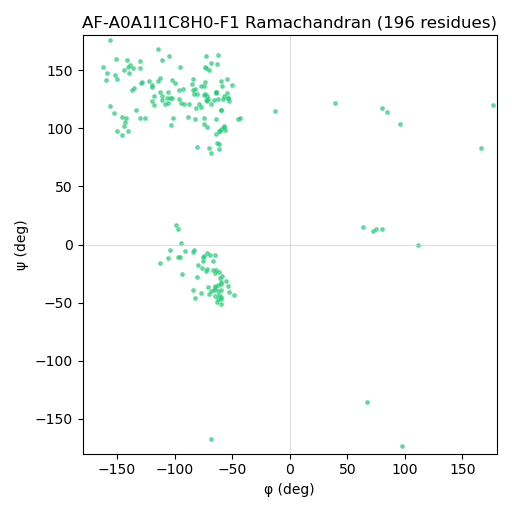161 1.00 94.38 182 ASP A CA 1
ATOM 1346 C C . ASP A 1 182 ? -7.508 -11.510 12.914 1.00 94.38 182 ASP A C 1
ATOM 1348 O O . ASP A 1 182 ? -6.573 -12.070 13.486 1.00 94.38 182 ASP A O 1
ATOM 1352 N N . GLY A 1 183 ? -7.674 -10.184 12.951 1.00 96.25 183 GLY A N 1
ATOM 1353 C CA . GLY A 1 183 ? -6.864 -9.174 13.612 1.00 96.25 183 GLY A CA 1
ATOM 1354 C C . GLY A 1 183 ? -5.596 -8.765 12.862 1.00 96.25 183 GLY A C 1
ATOM 1355 O O . GLY A 1 183 ? -4.747 -8.131 13.494 1.00 96.25 183 GLY A O 1
ATOM 1356 N N . ARG A 1 184 ? -5.449 -9.123 11.580 1.00 97.75 184 ARG A N 1
ATOM 1357 C CA . ARG A 1 184 ? -4.464 -8.519 10.670 1.00 97.75 184 ARG A CA 1
ATOM 1358 C C . ARG A 1 184 ? -4.892 -7.109 10.275 1.00 97.75 184 ARG A C 1
ATOM 1360 O O . ARG A 1 184 ? -6.081 -6.811 10.219 1.00 97.75 184 ARG A O 1
ATOM 1367 N N . TRP A 1 185 ? -3.937 -6.249 9.969 1.00 98.44 185 TRP A N 1
ATOM 1368 C CA . TRP A 1 185 ? -4.175 -4.963 9.328 1.00 98.44 185 TRP A CA 1
ATOM 1369 C C . TRP A 1 185 ? -3.957 -5.102 7.829 1.00 98.44 185 TRP A C 1
ATOM 1371 O O . TRP A 1 185 ? -2.958 -5.677 7.412 1.00 98.44 185 TRP A O 1
ATOM 1381 N N . LEU A 1 186 ? -4.892 -4.589 7.032 1.00 98.06 186 LEU A N 1
ATOM 1382 C CA . LEU A 1 186 ? -4.807 -4.579 5.572 1.00 98.06 186 LEU A CA 1
ATOM 1383 C C . LEU A 1 186 ? -5.244 -3.216 5.033 1.00 98.06 186 LEU A C 1
ATOM 1385 O O . LEU A 1 186 ? -6.051 -2.524 5.654 1.00 98.06 186 LEU A O 1
ATOM 1389 N N . VAL A 1 187 ? -4.707 -2.841 3.878 1.00 98.06 187 VAL A N 1
ATOM 1390 C CA . VAL A 1 187 ? -4.944 -1.562 3.209 1.00 98.06 187 VAL A CA 1
ATOM 1391 C C . VAL A 1 187 ? -6.285 -1.586 2.488 1.00 98.06 187 VAL A C 1
ATOM 1393 O O . VAL A 1 187 ? -6.499 -2.384 1.573 1.00 98.06 187 VAL A O 1
ATOM 1396 N N . THR A 1 188 ? -7.177 -0.675 2.860 1.00 97.00 188 THR A N 1
ATOM 1397 C CA . THR A 1 188 ? -8.473 -0.481 2.195 1.00 97.00 188 THR A CA 1
ATOM 1398 C C . THR A 1 188 ? -8.400 0.590 1.113 1.00 97.00 188 THR A C 1
ATOM 1400 O O . THR A 1 188 ? -9.183 0.549 0.168 1.00 97.00 188 THR A O 1
ATOM 1403 N N . GLN A 1 189 ? -7.459 1.533 1.230 1.00 95.19 189 GLN A N 1
ATOM 1404 C CA . GLN A 1 189 ? -7.349 2.673 0.324 1.00 95.19 189 GLN A CA 1
ATOM 1405 C C . GLN A 1 189 ? -5.944 3.282 0.333 1.00 95.19 189 GLN A C 1
ATOM 1407 O O . GLN A 1 189 ? -5.276 3.320 1.368 1.00 95.19 189 GLN A O 1
ATOM 1412 N N . GLU A 1 190 ? -5.545 3.807 -0.823 1.00 94.56 190 GLU A N 1
ATOM 1413 C CA . GLU A 1 190 ? -4.434 4.741 -0.979 1.00 94.56 190 GLU A CA 1
ATOM 1414 C C . GLU A 1 190 ? -4.917 5.965 -1.771 1.00 94.56 190 GLU A C 1
ATOM 1416 O O . GLU A 1 190 ? -5.670 5.820 -2.738 1.00 94.56 190 GLU A O 1
ATOM 1421 N N . SER A 1 191 ? -4.490 7.166 -1.386 1.00 91.69 191 SER A N 1
ATOM 1422 C CA . SER A 1 191 ? -4.808 8.404 -2.099 1.00 91.69 191 SER A CA 1
ATOM 1423 C C . SER A 1 191 ? -3.644 9.397 -2.079 1.00 91.69 191 SER A C 1
ATOM 1425 O O . SER A 1 191 ? -2.879 9.480 -1.127 1.00 91.69 191 SER A O 1
ATOM 1427 N N . ALA A 1 192 ? -3.525 10.224 -3.121 1.00 86.06 192 ALA A N 1
ATOM 1428 C CA . ALA A 1 192 ? -2.506 11.282 -3.173 1.00 86.06 192 ALA A CA 1
ATOM 1429 C C . ALA A 1 192 ? -2.820 12.485 -2.255 1.00 86.06 192 ALA A C 1
ATOM 1431 O O . ALA A 1 192 ? -2.007 13.393 -2.112 1.00 86.06 192 ALA A O 1
ATOM 1432 N N . ARG A 1 193 ? -4.033 12.539 -1.692 1.00 77.50 193 ARG A N 1
ATOM 1433 C CA . ARG A 1 193 ? -4.537 13.631 -0.850 1.00 77.50 193 ARG A CA 1
ATOM 1434 C C . ARG A 1 193 ? -5.709 13.139 0.001 1.00 77.50 193 ARG A C 1
ATOM 1436 O O . ARG A 1 193 ? -6.534 12.382 -0.510 1.00 77.50 193 ARG A O 1
ATOM 1443 N N . ILE A 1 194 ? -5.784 13.591 1.254 1.00 63.34 194 ILE A N 1
ATOM 1444 C CA . ILE A 1 194 ? -6.910 13.305 2.161 1.00 63.34 194 ILE A CA 1
ATOM 1445 C C . ILE A 1 194 ? -8.181 13.940 1.598 1.00 63.34 194 ILE A C 1
ATOM 1447 O O . ILE A 1 194 ? -8.180 15.128 1.258 1.00 63.34 194 ILE A O 1
ATOM 1451 N N . GLN A 1 195 ? -9.260 13.162 1.507 1.00 57.47 195 GLN A N 1
ATOM 1452 C CA . GLN A 1 195 ? -10.591 13.700 1.252 1.00 57.47 195 GLN A CA 1
ATOM 1453 C C . GLN A 1 195 ? -11.346 13.908 2.574 1.00 57.47 195 GLN A C 1
ATOM 1455 O O . GLN A 1 195 ? -11.073 13.225 3.561 1.00 57.47 195 GLN A O 1
ATOM 1460 N N . PRO A 1 196 ? -12.300 14.855 2.639 1.00 44.94 196 PRO A N 1
ATOM 1461 C CA . PRO A 1 196 ? -13.137 15.014 3.823 1.00 44.94 196 PRO A CA 1
ATOM 1462 C C . PRO A 1 196 ? -13.924 13.721 4.097 1.00 44.94 196 PRO A C 1
ATOM 1464 O O . PRO A 1 196 ? -14.778 13.350 3.294 1.00 44.94 196 PRO A O 1
ATOM 1467 N N . GLY A 1 197 ? -13.657 13.059 5.227 1.00 56.56 197 GLY A N 1
ATOM 1468 C CA . GLY A 1 197 ? -14.367 11.847 5.662 1.00 56.56 197 GLY A CA 1
ATOM 1469 C C . GLY A 1 197 ? -13.558 10.542 5.647 1.00 56.56 197 GLY A C 1
ATOM 1470 O O . GLY A 1 197 ? -14.128 9.517 6.022 1.00 56.56 197 GLY A O 1
ATOM 1471 N N . ASP A 1 198 ? -12.281 10.582 5.243 1.00 52.59 198 ASP A N 1
ATOM 1472 C CA . ASP A 1 198 ? -11.319 9.468 5.379 1.00 52.59 198 ASP A CA 1
ATOM 1473 C C . ASP A 1 198 ? -10.851 9.249 6.837 1.00 52.59 198 ASP A C 1
ATOM 1475 O O . ASP A 1 198 ? -10.729 10.245 7.592 1.00 52.59 198 ASP A O 1
#

Nearest PDB structures (foldseek):
  6vw4-assembly2_B  TM=5.452E-01  e=5.622E-03  Catenulispora acidiphila DSM 44928
  6p77-assembly1_A  TM=5.608E-01  e=7.152E-03  Catenulispora acidiphila DSM 44928
  3gwr-assembly1_A  TM=5.891E-01  e=2.384E-02  Thiobacillus denitrificans ATCC 25259
  5bka-assembly2_F  TM=6.872E-01  e=3.033E-02  Streptomyces coelicolor A3(2)
  5bka-assembly2_E  TM=6.364E-01  e=2.384E-02  Streptomyces coelicolor A3(2)

Sequence (198 aa):
MWGARPIGTAVALLSVGGVVWLLASNEDSNDATSSSPSSSATQSTIRPIGPQARDAASARHQLPGTPDASLSLDVDFRQPQAVARAYVVAAHTVTAADRGKTNRRVLPYLAPDNPANPRGLVVAETPPTGRFTVTMDQLTVVGSSESGRRIAYEARWSIAADESSEPGQQRSTFVVLARQPDGRWLVTQESARIQPGD

Mean predicted aligned error: 16.7 Å

Secondary structure (DSSP, 8-state):
--------------------------------------------------HHHHHHHHS----TTPPPGGG-----TT-HHHHHHHHHHHHH--BGGGTTSEE-TTGGGB-TTSTTTTT-EE-----SSSBPEEEEEEEEEEEE-TTSSEEEEEEEEEEESSTTSPP-S-EEEEEEEEE-TTS-EEEEEEESS--TT-

pLDDT: mean 72.36, std 22.95, range [31.83, 98.44]